Protein AF-A0A453PJP6-F1 (afdb_monomer_lite)

Radius of gyration: 22.87 Å; chains: 1; bounding box: 57×27×76 Å

Structure (mmCIF, N/CA/C/O backbone):
data_AF-A0A453PJP6-F1
#
_entry.id   AF-A0A453PJP6-F1
#
loop_
_atom_site.group_PDB
_atom_site.id
_atom_site.type_symbol
_atom_site.label_atom_id
_atom_site.label_alt_id
_atom_site.label_comp_id
_atom_site.label_asym_id
_atom_site.label_entity_id
_atom_site.label_seq_id
_atom_site.pdbx_PDB_ins_code
_atom_site.Cartn_x
_atom_site.Cartn_y
_atom_site.Cartn_z
_atom_site.occupancy
_atom_site.B_iso_or_equiv
_atom_site.auth_seq_id
_atom_site.auth_comp_id
_atom_site.auth_asym_id
_atom_site.auth_atom_id
_atom_site.pdbx_PDB_model_num
ATOM 1 N N . VAL A 1 1 ? 8.915 -9.847 -22.237 1.00 64.69 1 VAL A N 1
ATOM 2 C CA . VAL A 1 1 ? 9.124 -9.159 -23.537 1.00 64.69 1 VAL A CA 1
ATOM 3 C C . VAL A 1 1 ? 10.025 -7.949 -23.358 1.00 64.69 1 VAL A C 1
ATOM 5 O O . VAL A 1 1 ? 11.062 -7.938 -23.994 1.00 64.69 1 VAL A O 1
ATOM 8 N N . THR A 1 2 ? 9.712 -7.008 -22.458 1.00 70.50 2 THR A N 1
ATOM 9 C CA . THR A 1 2 ? 10.589 -5.857 -22.141 1.00 70.50 2 THR A CA 1
ATOM 10 C C . THR A 1 2 ? 12.023 -6.277 -21.798 1.00 70.50 2 THR A C 1
ATOM 12 O O . THR A 1 2 ? 12.946 -5.825 -22.460 1.00 70.50 2 THR A O 1
ATOM 15 N N . GLY A 1 3 ? 12.210 -7.240 -20.889 1.00 73.81 3 GLY A N 1
ATOM 16 C CA . GLY A 1 3 ? 13.554 -7.735 -20.550 1.00 73.81 3 GLY A CA 1
ATOM 17 C C . GLY A 1 3 ? 14.285 -8.466 -21.673 1.00 73.81 3 GLY A C 1
ATOM 18 O O . GLY A 1 3 ? 15.503 -8.385 -21.765 1.00 73.81 3 GLY A O 1
ATOM 19 N N . TRP A 1 4 ? 13.554 -9.105 -22.592 1.00 80.38 4 TRP A N 1
ATOM 20 C CA . TRP A 1 4 ? 14.177 -9.684 -23.785 1.00 80.38 4 TRP A CA 1
ATOM 21 C C . TRP A 1 4 ? 14.689 -8.593 -24.726 1.00 80.38 4 TRP A C 1
ATOM 23 O O . TRP A 1 4 ? 15.764 -8.745 -25.292 1.00 80.38 4 TRP A O 1
ATOM 33 N N . VAL A 1 5 ? 13.944 -7.489 -24.876 1.00 77.00 5 VAL A N 1
ATOM 34 C CA . VAL A 1 5 ? 14.382 -6.356 -25.702 1.00 77.00 5 VAL A CA 1
ATOM 35 C C . VAL A 1 5 ? 15.663 -5.754 -25.131 1.00 77.00 5 VAL A C 1
ATOM 37 O O . VAL A 1 5 ? 16.611 -5.598 -25.888 1.00 77.00 5 VAL A O 1
ATOM 40 N N . VAL A 1 6 ? 15.728 -5.512 -23.817 1.00 77.12 6 VAL A N 1
ATOM 41 C CA . VAL A 1 6 ? 16.943 -4.997 -23.153 1.00 77.12 6 VAL A CA 1
ATOM 42 C C . VAL A 1 6 ? 18.130 -5.936 -23.384 1.00 77.12 6 VAL A C 1
ATOM 44 O O . VAL A 1 6 ? 19.148 -5.528 -23.934 1.00 77.12 6 VAL A O 1
ATOM 47 N N . GLN A 1 7 ? 17.962 -7.229 -23.094 1.00 81.38 7 GLN A N 1
ATOM 48 C CA . GLN A 1 7 ? 19.024 -8.217 -23.289 1.00 81.38 7 GLN A CA 1
ATOM 49 C C . GLN A 1 7 ? 19.471 -8.326 -24.757 1.00 81.38 7 GLN A C 1
ATOM 51 O O . GLN A 1 7 ? 20.642 -8.560 -25.054 1.00 81.38 7 GLN A O 1
ATOM 56 N N . TYR A 1 8 ? 18.541 -8.186 -25.701 1.00 81.44 8 TYR A N 1
ATOM 57 C CA . TYR A 1 8 ? 18.851 -8.211 -27.124 1.00 81.44 8 TYR A CA 1
ATOM 58 C C . TYR A 1 8 ? 19.684 -6.995 -27.546 1.00 81.44 8 TYR A C 1
ATOM 60 O O . TYR A 1 8 ? 20.632 -7.158 -28.313 1.00 81.44 8 TYR A O 1
ATOM 68 N N . GLN A 1 9 ? 19.383 -5.806 -27.015 1.00 81.50 9 GLN A N 1
ATOM 69 C CA . GLN A 1 9 ? 20.177 -4.597 -27.251 1.00 81.50 9 GLN A CA 1
ATOM 70 C C . GLN A 1 9 ? 21.609 -4.763 -26.730 1.00 81.50 9 GLN A C 1
ATOM 72 O O . GLN A 1 9 ? 22.553 -4.544 -27.490 1.00 81.50 9 GLN A O 1
ATOM 77 N N . ASP A 1 10 ? 21.775 -5.254 -25.500 1.00 83.50 10 ASP A N 1
ATOM 78 C CA . ASP A 1 10 ? 23.097 -5.502 -24.906 1.00 83.50 10 ASP A CA 1
ATOM 79 C C . ASP A 1 10 ? 23.922 -6.493 -25.735 1.00 83.50 10 ASP A C 1
ATOM 81 O O . ASP A 1 10 ? 25.112 -6.288 -25.982 1.00 83.50 10 ASP A O 1
ATOM 85 N N . ASN A 1 11 ? 23.280 -7.554 -26.232 1.00 86.50 11 ASN A N 1
ATOM 86 C CA . ASN A 1 11 ? 23.932 -8.534 -27.095 1.00 86.50 11 ASN A CA 1
ATOM 87 C C . ASN A 1 11 ? 24.385 -7.926 -28.432 1.00 86.50 11 ASN A C 1
ATOM 89 O O . ASN A 1 11 ? 25.462 -8.267 -28.915 1.00 86.50 11 ASN A O 1
ATOM 93 N N . LEU A 1 12 ? 23.595 -7.034 -29.041 1.00 84.25 12 LEU A N 1
ATOM 94 C CA . LEU A 1 12 ? 23.982 -6.355 -30.283 1.00 84.25 12 LEU A CA 1
ATOM 95 C C . LEU A 1 12 ? 25.200 -5.449 -30.071 1.00 84.25 12 LEU A C 1
ATOM 97 O O . LEU A 1 12 ? 26.140 -5.503 -30.865 1.00 84.25 12 LEU A O 1
ATOM 101 N N . ILE A 1 13 ? 25.215 -4.682 -28.980 1.00 85.88 13 ILE A N 1
ATOM 102 C CA . ILE A 1 13 ? 26.356 -3.835 -28.599 1.00 85.88 13 ILE A CA 1
ATOM 103 C C . ILE A 1 13 ? 27.592 -4.707 -28.347 1.00 85.88 13 ILE A C 1
ATOM 105 O O . ILE A 1 13 ? 28.668 -4.431 -28.875 1.00 85.88 13 ILE A O 1
ATOM 109 N N . GLY A 1 14 ? 27.437 -5.816 -27.617 1.00 85.88 14 GLY A N 1
ATOM 110 C CA . GLY A 1 14 ? 28.516 -6.775 -27.358 1.00 85.88 14 GLY A CA 1
ATOM 111 C C . GLY A 1 14 ? 29.092 -7.427 -28.622 1.00 85.88 14 GLY A C 1
ATOM 112 O O . GLY A 1 14 ? 30.257 -7.823 -28.635 1.00 85.88 14 GLY A O 1
ATOM 113 N N . LEU A 1 15 ? 28.311 -7.501 -29.703 1.00 89.50 15 LEU A N 1
ATOM 114 C CA . LEU A 1 15 ? 28.747 -7.968 -31.025 1.00 89.50 15 LEU A CA 1
ATOM 115 C C . LEU A 1 15 ? 29.375 -6.860 -31.893 1.00 89.50 15 LEU A C 1
ATOM 117 O O . LEU A 1 15 ? 29.769 -7.129 -33.028 1.00 89.50 15 LEU A O 1
ATOM 121 N N . GLY A 1 16 ? 29.503 -5.637 -31.370 1.00 84.62 16 GLY A N 1
ATOM 122 C CA . GLY A 1 16 ? 30.136 -4.500 -32.041 1.00 84.62 16 GLY A CA 1
ATOM 123 C C . GLY A 1 16 ? 29.195 -3.670 -32.916 1.00 84.62 16 GLY A C 1
ATOM 124 O O . GLY A 1 16 ? 29.675 -2.898 -33.746 1.00 84.62 16 GLY A O 1
ATOM 125 N N . VAL A 1 17 ? 27.874 -3.827 -32.766 1.00 84.88 17 VAL A N 1
ATOM 126 C CA . VAL A 1 17 ? 26.902 -2.912 -33.382 1.00 84.88 17 VAL A CA 1
ATOM 127 C C . VAL A 1 17 ? 26.983 -1.564 -32.672 1.00 84.88 17 VAL A C 1
ATOM 129 O O . VAL A 1 17 ? 27.036 -1.509 -31.446 1.00 84.88 17 VAL A O 1
ATOM 132 N N . ASP A 1 18 ? 26.988 -0.486 -33.454 1.00 82.50 18 ASP A N 1
ATOM 133 C CA . ASP A 1 18 ? 26.988 0.875 -32.923 1.00 82.50 18 ASP A CA 1
ATOM 134 C C . ASP A 1 18 ? 25.793 1.110 -31.987 1.00 82.50 18 ASP A C 1
ATOM 136 O O . ASP A 1 18 ? 24.670 0.684 -32.273 1.00 82.50 18 ASP A O 1
ATOM 140 N N . GLU A 1 19 ? 26.033 1.803 -30.877 1.00 78.31 19 GLU A N 1
ATOM 141 C CA . GLU A 1 19 ? 25.036 2.023 -29.829 1.00 78.31 19 GLU A CA 1
ATOM 142 C C . GLU A 1 19 ? 23.785 2.742 -30.364 1.00 78.31 19 GLU A C 1
ATOM 144 O O . GLU A 1 19 ? 22.667 2.347 -30.029 1.00 78.31 19 GLU A O 1
ATOM 149 N N . SER A 1 20 ? 23.945 3.680 -31.308 1.00 75.88 20 SER A N 1
ATOM 150 C CA . SER A 1 20 ? 22.817 4.380 -31.947 1.00 75.88 20 SER A CA 1
ATOM 151 C C . SER A 1 20 ? 21.933 3.459 -32.801 1.00 75.88 20 SER A C 1
ATOM 153 O O . SER A 1 20 ? 20.746 3.717 -32.991 1.00 75.88 20 SER A O 1
ATOM 155 N N . LEU A 1 21 ? 22.485 2.346 -33.295 1.00 72.44 21 LEU A N 1
ATOM 156 C CA . LEU A 1 21 ? 21.763 1.338 -34.078 1.00 72.44 21 LEU A CA 1
ATOM 157 C C . LEU A 1 21 ? 21.231 0.188 -33.214 1.00 72.44 21 LEU A C 1
ATOM 159 O O . LEU A 1 21 ? 20.300 -0.506 -33.622 1.00 72.44 21 LEU A O 1
ATOM 163 N N . ALA A 1 22 ? 21.798 -0.033 -32.030 1.00 73.94 22 ALA A N 1
ATOM 164 C CA . ALA A 1 22 ? 21.297 -1.010 -31.069 1.00 73.94 22 ALA A CA 1
ATOM 165 C C . ALA A 1 22 ? 20.129 -0.445 -30.235 1.00 73.94 22 ALA A C 1
ATOM 167 O O . ALA A 1 22 ? 19.192 -1.168 -29.890 1.00 73.94 22 ALA A O 1
ATOM 168 N N . GLN A 1 23 ? 20.109 0.866 -29.979 1.00 68.19 23 GLN A N 1
ATOM 169 C CA . GLN A 1 23 ? 19.085 1.548 -29.175 1.00 68.19 23 GLN A CA 1
ATOM 170 C C . GLN A 1 23 ? 17.757 1.844 -29.912 1.00 68.19 23 GLN A C 1
ATOM 172 O O . GLN A 1 23 ? 16.909 2.591 -29.422 1.00 68.19 23 GLN A O 1
ATOM 177 N N . VAL A 1 24 ? 17.499 1.193 -31.053 1.00 60.22 24 VAL A N 1
ATOM 178 C CA . VAL A 1 24 ? 16.345 1.457 -31.946 1.00 60.22 24 VAL A CA 1
ATOM 179 C C . VAL A 1 24 ? 14.979 1.405 -31.242 1.00 60.22 24 VAL A C 1
ATOM 181 O O . VAL A 1 24 ? 14.048 2.098 -31.655 1.00 60.22 24 VAL A O 1
ATOM 184 N N . CYS A 1 25 ? 14.831 0.620 -30.171 1.00 57.94 25 CYS A N 1
ATOM 185 C CA . CYS A 1 25 ? 13.574 0.516 -29.417 1.00 57.94 25 CYS A CA 1
ATOM 186 C C . CYS A 1 25 ? 13.462 1.499 -28.238 1.00 57.94 25 CYS A C 1
ATOM 188 O O . CYS A 1 25 ? 12.346 1.824 -27.832 1.00 57.94 25 CYS A O 1
ATOM 190 N N . SER A 1 26 ? 14.586 1.958 -27.682 1.00 57.31 26 SER A N 1
ATOM 191 C CA . SER A 1 26 ? 14.629 2.821 -26.495 1.00 57.31 26 SER A CA 1
ATOM 192 C C . SER A 1 26 ? 14.494 4.304 -26.843 1.00 57.31 26 SER A C 1
ATOM 194 O O . SER A 1 26 ? 13.783 5.016 -26.142 1.00 57.31 26 SER A O 1
ATOM 196 N N . GLU A 1 27 ? 15.085 4.764 -27.949 1.00 57.41 27 GLU A N 1
ATOM 197 C CA . GLU A 1 27 ? 15.024 6.181 -28.356 1.00 57.41 27 GLU A CA 1
ATOM 198 C C . GLU A 1 27 ? 13.755 6.545 -29.146 1.00 57.41 27 GLU A C 1
ATOM 200 O O . GLU A 1 27 ? 13.364 7.708 -29.214 1.00 57.41 27 GLU A O 1
ATOM 205 N N . SER A 1 28 ? 13.075 5.558 -29.737 1.00 61.53 28 SER A N 1
ATOM 206 C CA . SER A 1 28 ? 11.922 5.783 -30.623 1.00 61.53 28 SER A CA 1
ATOM 207 C C . SER A 1 28 ? 10.568 5.873 -29.909 1.00 61.53 28 SER A C 1
ATOM 209 O O . SER A 1 28 ? 9.548 6.087 -30.564 1.00 61.53 28 SER A O 1
ATOM 211 N N . GLY A 1 29 ? 10.521 5.648 -28.590 1.00 69.25 29 GLY A N 1
ATOM 212 C CA . GLY A 1 29 ? 9.265 5.528 -27.834 1.00 69.25 29 GLY A CA 1
ATOM 213 C C . GLY A 1 29 ? 8.447 4.274 -28.181 1.00 69.25 29 GLY A C 1
ATOM 214 O O . GLY A 1 29 ? 7.356 4.076 -27.654 1.00 69.25 29 GLY A O 1
ATOM 215 N N . ALA A 1 30 ? 8.961 3.376 -29.032 1.00 74.31 30 ALA A N 1
ATOM 216 C CA . ALA A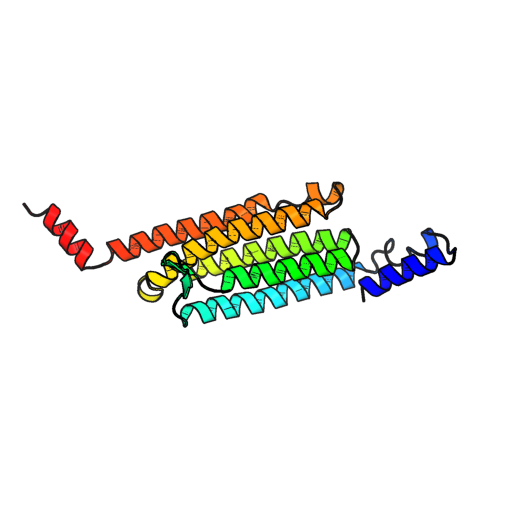 1 30 ? 8.251 2.171 -29.468 1.00 74.31 30 ALA A CA 1
ATOM 217 C C . ALA A 1 30 ? 7.927 1.199 -28.317 1.00 74.31 30 ALA A C 1
ATOM 219 O O . ALA A 1 30 ? 7.021 0.372 -28.437 1.00 74.31 30 ALA A O 1
ATOM 220 N N . LEU A 1 31 ? 8.643 1.306 -27.193 1.00 78.94 31 LEU A N 1
ATOM 221 C CA . LEU A 1 31 ? 8.377 0.541 -25.975 1.00 78.94 31 LEU A CA 1
ATOM 222 C C . LEU A 1 31 ? 7.261 1.136 -25.103 1.00 78.94 31 LEU A C 1
ATOM 224 O O . LEU A 1 31 ? 6.711 0.405 -24.279 1.00 78.94 31 LEU A O 1
ATOM 228 N N . ASP A 1 32 ? 6.877 2.403 -25.286 1.00 84.00 32 ASP A N 1
ATOM 229 C CA . ASP A 1 32 ? 5.874 3.070 -24.442 1.00 84.00 32 ASP A CA 1
ATOM 230 C C . ASP A 1 32 ? 4.518 2.350 -24.409 1.00 84.00 32 ASP A C 1
ATOM 232 O O . ASP A 1 32 ? 3.995 2.155 -23.310 1.00 84.00 32 ASP A O 1
ATOM 236 N N . PRO A 1 33 ? 3.944 1.872 -25.534 1.00 86.81 33 PRO A N 1
ATOM 237 C CA . PRO A 1 33 ? 2.686 1.127 -25.493 1.00 86.81 33 PRO A CA 1
ATOM 238 C C . PRO A 1 33 ? 2.783 -0.163 -24.668 1.00 86.81 33 PRO A C 1
ATOM 240 O O . PRO A 1 33 ? 1.848 -0.518 -23.953 1.00 86.81 33 PRO A O 1
ATOM 243 N N . LEU A 1 34 ? 3.925 -0.858 -24.735 1.00 84.31 34 LEU A N 1
ATOM 244 C CA . LEU A 1 34 ? 4.155 -2.087 -23.977 1.00 84.31 34 LEU A CA 1
ATOM 245 C C . LEU A 1 34 ? 4.326 -1.794 -22.481 1.00 84.31 34 LEU A C 1
ATOM 247 O O . LEU A 1 34 ? 3.779 -2.522 -21.652 1.00 84.31 34 LEU A O 1
ATOM 251 N N . MET A 1 35 ? 5.055 -0.728 -22.146 1.00 87.19 35 MET A N 1
ATOM 252 C CA . MET A 1 35 ? 5.221 -0.262 -20.769 1.00 87.19 35 MET A CA 1
ATOM 253 C C . MET A 1 35 ? 3.880 0.178 -20.168 1.00 87.19 35 MET A C 1
ATOM 255 O O . MET A 1 35 ? 3.540 -0.260 -19.072 1.00 87.19 35 MET A O 1
ATOM 259 N N . ASN A 1 36 ? 3.076 0.951 -20.906 1.00 90.00 36 ASN A N 1
ATOM 260 C CA . ASN A 1 36 ? 1.736 1.369 -20.483 1.00 90.00 36 ASN A CA 1
ATOM 261 C C . ASN A 1 36 ? 0.829 0.161 -20.223 1.00 90.00 36 ASN A C 1
ATOM 263 O O . ASN A 1 36 ? 0.241 0.057 -19.153 1.00 90.00 36 ASN A O 1
ATOM 267 N N . MET A 1 37 ? 0.782 -0.800 -21.151 1.00 89.75 37 MET A N 1
ATOM 268 C CA . MET A 1 37 ? -0.034 -2.006 -20.985 1.00 89.75 37 MET A CA 1
ATOM 269 C C . MET A 1 37 ? 0.402 -2.843 -19.773 1.00 89.75 37 MET A C 1
ATOM 271 O O . MET A 1 37 ? -0.438 -3.427 -19.087 1.00 89.75 37 MET A O 1
ATOM 275 N N . TYR A 1 38 ? 1.708 -2.921 -19.492 1.00 89.56 38 TYR A N 1
ATOM 276 C CA . TYR A 1 38 ? 2.199 -3.589 -18.286 1.00 89.56 38 TYR A CA 1
ATOM 277 C C . TYR A 1 38 ? 1.729 -2.860 -17.023 1.00 89.56 38 TYR A C 1
ATOM 279 O O . TYR A 1 38 ? 1.203 -3.507 -16.118 1.00 89.56 38 TYR A O 1
ATOM 287 N N . VAL A 1 39 ? 1.889 -1.533 -16.970 1.00 92.81 39 VAL A N 1
ATOM 288 C CA . VAL A 1 39 ? 1.467 -0.698 -15.834 1.00 92.81 39 VAL A CA 1
ATOM 289 C C . VAL A 1 39 ? -0.034 -0.844 -15.582 1.00 92.81 39 VAL A C 1
ATOM 291 O O . VAL A 1 39 ? -0.430 -1.184 -14.469 1.00 92.81 39 VAL A O 1
ATOM 294 N N . GLU A 1 40 ? -0.859 -0.694 -16.620 1.00 93.88 40 GLU A N 1
ATOM 295 C CA . GLU A 1 40 ? -2.316 -0.851 -16.539 1.00 93.88 40 GLU A CA 1
ATOM 296 C C . GLU A 1 40 ? -2.706 -2.234 -16.011 1.00 93.88 40 GLU A C 1
ATOM 298 O O . GLU A 1 40 ? -3.551 -2.365 -15.123 1.00 93.88 40 GLU A O 1
ATOM 303 N N . ARG A 1 41 ? -2.065 -3.290 -16.523 1.00 92.44 41 ARG A N 1
ATOM 304 C CA . ARG A 1 41 ? -2.336 -4.658 -16.081 1.00 92.44 41 ARG A CA 1
ATOM 305 C C . ARG A 1 41 ? -1.912 -4.884 -14.635 1.00 92.44 41 ARG A C 1
ATOM 307 O O . ARG A 1 41 ? -2.635 -5.571 -13.911 1.00 92.44 41 ARG A O 1
ATOM 314 N N . MET A 1 42 ? -0.766 -4.344 -14.224 1.00 93.06 42 MET A N 1
ATOM 315 C CA . MET A 1 42 ? -0.283 -4.432 -12.847 1.00 93.06 42 MET A CA 1
ATOM 316 C C . MET A 1 42 ? -1.287 -3.768 -11.904 1.00 93.06 42 MET A C 1
ATOM 318 O O . MET A 1 42 ? -1.806 -4.437 -11.014 1.00 93.06 42 MET A O 1
ATOM 322 N N . GLN A 1 43 ? -1.672 -2.519 -12.177 1.00 93.62 43 GLN A N 1
ATOM 323 C CA . GLN A 1 43 ? -2.652 -1.786 -11.374 1.00 93.62 43 GLN A CA 1
ATOM 324 C C . GLN A 1 43 ? -4.006 -2.500 -11.319 1.00 93.62 43 GLN A C 1
ATOM 326 O O . GLN A 1 43 ? -4.547 -2.707 -10.236 1.00 93.62 43 GLN A O 1
ATOM 331 N N . ALA A 1 44 ? -4.540 -2.948 -12.461 1.00 93.25 44 ALA A N 1
ATOM 332 C CA . ALA A 1 44 ? -5.823 -3.649 -12.512 1.00 93.25 44 ALA A CA 1
ATOM 333 C C . ALA A 1 44 ? -5.802 -4.977 -11.738 1.00 93.25 44 ALA A C 1
ATOM 335 O O . ALA A 1 44 ? -6.776 -5.330 -11.068 1.00 93.25 44 ALA A O 1
ATOM 336 N N . THR A 1 45 ? -4.692 -5.716 -11.818 1.00 91.19 45 THR A N 1
ATOM 337 C CA . THR A 1 45 ? -4.532 -6.993 -11.110 1.00 91.19 45 THR A CA 1
ATOM 338 C C . THR A 1 45 ? -4.430 -6.763 -9.609 1.00 91.19 45 THR A C 1
ATOM 340 O O . THR A 1 45 ? -5.161 -7.407 -8.857 1.00 91.19 45 THR A O 1
ATOM 343 N N . THR A 1 46 ? -3.594 -5.816 -9.177 1.00 91.38 46 THR A N 1
ATOM 344 C CA . THR A 1 46 ? -3.442 -5.479 -7.758 1.00 91.38 46 THR A CA 1
ATOM 345 C C . THR A 1 46 ? -4.740 -4.920 -7.188 1.00 91.38 46 THR A C 1
ATOM 347 O O . THR A 1 46 ? -5.129 -5.320 -6.097 1.00 91.38 46 THR A O 1
ATOM 350 N N . LYS A 1 47 ? -5.478 -4.110 -7.961 1.00 91.44 47 LYS A N 1
ATOM 351 C CA . LYS A 1 47 ? -6.809 -3.614 -7.596 1.00 91.44 47 LYS A CA 1
ATOM 352 C C . LYS A 1 47 ? -7.804 -4.716 -7.325 1.00 91.44 47 LYS A C 1
ATOM 354 O O . LYS A 1 47 ? -8.353 -4.808 -6.233 1.00 91.44 47 LYS A O 1
ATOM 359 N N . LYS A 1 48 ? -7.995 -5.598 -8.303 1.00 91.38 48 LYS A N 1
ATOM 360 C CA . LYS A 1 48 ? -8.876 -6.754 -8.137 1.00 91.38 48 LYS A CA 1
ATOM 361 C C . LYS A 1 48 ? -8.478 -7.585 -6.916 1.00 91.38 48 LYS A C 1
ATOM 363 O O . LYS A 1 48 ? -9.339 -8.081 -6.199 1.00 91.38 48 LYS A O 1
ATOM 368 N N . TRP A 1 49 ? -7.179 -7.756 -6.706 1.00 89.31 49 TRP A N 1
ATOM 369 C CA . TRP A 1 49 ? -6.650 -8.561 -5.623 1.00 89.31 49 TRP A CA 1
ATOM 370 C C . TRP A 1 49 ? -6.901 -7.931 -4.244 1.00 89.31 49 TRP A C 1
ATOM 372 O O . TRP A 1 49 ? -7.489 -8.602 -3.397 1.00 89.31 49 TRP A O 1
ATOM 382 N N . TYR A 1 50 ? -6.562 -6.653 -4.034 1.00 88.50 50 TYR A N 1
ATOM 383 C CA . TYR A 1 50 ? -6.764 -6.014 -2.730 1.00 88.50 50 TYR A CA 1
ATOM 384 C C . TYR A 1 50 ? -8.253 -5.857 -2.405 1.00 88.50 50 TYR A C 1
ATOM 386 O O . TYR A 1 50 ? -8.640 -6.028 -1.255 1.00 88.50 50 TYR A O 1
ATOM 394 N N . THR A 1 51 ? -9.115 -5.606 -3.401 1.00 89.50 51 THR A N 1
ATOM 395 C CA . THR A 1 51 ? -10.568 -5.529 -3.179 1.00 89.50 51 THR A CA 1
ATOM 396 C C . THR A 1 51 ? -11.117 -6.860 -2.674 1.00 89.50 51 THR A C 1
ATOM 398 O O . THR A 1 51 ? -11.878 -6.882 -1.714 1.00 89.50 51 THR A O 1
ATOM 401 N N . ASN A 1 52 ? -10.693 -7.981 -3.264 1.00 87.62 52 ASN A N 1
ATOM 402 C CA . ASN A 1 52 ? -11.130 -9.303 -2.808 1.00 87.62 52 ASN A CA 1
ATOM 403 C C . ASN A 1 52 ? -10.695 -9.601 -1.370 1.00 87.62 52 ASN A C 1
ATOM 405 O O . ASN A 1 52 ? -11.378 -10.336 -0.664 1.00 87.62 52 ASN A O 1
ATOM 409 N N . ILE A 1 53 ? -9.548 -9.070 -0.958 1.00 83.75 53 ILE A N 1
ATOM 410 C CA . ILE A 1 53 ? -9.014 -9.275 0.384 1.00 83.75 53 ILE A CA 1
ATOM 411 C C . ILE A 1 53 ? -9.744 -8.431 1.414 1.00 83.75 53 ILE A C 1
ATOM 413 O O . ILE A 1 53 ? -10.120 -8.972 2.445 1.00 83.75 53 ILE A O 1
ATOM 417 N N . LEU A 1 54 ? -10.004 -7.156 1.122 1.00 85.56 54 LEU A N 1
ATOM 418 C CA . LEU A 1 54 ? -10.806 -6.312 2.010 1.00 85.56 54 LEU A CA 1
ATOM 419 C C . LEU A 1 54 ? -12.209 -6.903 2.211 1.00 85.56 54 LEU A C 1
ATOM 421 O O . LEU A 1 54 ? -12.712 -6.938 3.327 1.00 85.56 54 LEU A O 1
ATOM 425 N N . GLU A 1 55 ? -12.815 -7.454 1.156 1.00 84.88 55 GLU A N 1
ATOM 426 C CA . GLU A 1 55 ? -14.097 -8.159 1.266 1.00 84.88 55 GLU A CA 1
ATOM 427 C C . GLU A 1 55 ? -13.991 -9.472 2.061 1.00 84.88 55 GLU A C 1
ATOM 429 O O . GLU A 1 55 ? -14.898 -9.819 2.815 1.00 84.88 55 GLU A O 1
ATOM 434 N N . ALA A 1 56 ? -12.881 -10.206 1.941 1.00 83.75 56 ALA A N 1
ATOM 435 C CA . ALA A 1 56 ? -12.651 -11.405 2.745 1.00 83.75 56 ALA A CA 1
ATOM 436 C C . ALA A 1 56 ? -12.471 -11.070 4.236 1.00 83.75 56 ALA A C 1
ATOM 438 O O . ALA A 1 56 ? -13.032 -11.775 5.079 1.00 83.75 56 ALA A O 1
ATOM 439 N N . ASP A 1 57 ? -11.761 -9.984 4.549 1.00 82.69 57 ASP A N 1
ATOM 440 C CA . ASP A 1 57 ? -11.516 -9.500 5.912 1.00 82.69 57 ASP A CA 1
ATOM 441 C C . ASP A 1 57 ? -12.818 -9.133 6.644 1.00 82.69 57 ASP A C 1
ATOM 443 O O . ASP A 1 57 ? -12.901 -9.319 7.853 1.00 82.69 57 ASP A O 1
ATOM 447 N N . LYS A 1 58 ? -13.880 -8.727 5.931 1.00 79.31 58 LYS A N 1
ATOM 448 C CA . LYS A 1 58 ? -15.218 -8.517 6.528 1.00 79.31 58 LYS A CA 1
ATOM 449 C C . LYS A 1 58 ? -15.856 -9.800 7.064 1.00 79.31 58 LYS A C 1
ATOM 451 O O . LYS A 1 58 ? -16.723 -9.756 7.930 1.00 79.31 58 LYS A O 1
ATOM 456 N N . THR A 1 59 ? -15.481 -10.954 6.516 1.00 81.94 59 THR A N 1
ATOM 457 C CA . THR A 1 59 ? -16.110 -12.247 6.845 1.00 81.94 59 THR A CA 1
ATOM 458 C C . THR A 1 59 ? -15.252 -13.128 7.743 1.00 81.94 59 THR A C 1
ATOM 460 O O . THR A 1 59 ? -15.762 -14.077 8.341 1.00 81.94 59 THR A O 1
ATOM 463 N N . GLN A 1 60 ? -13.951 -12.850 7.826 1.00 82.88 60 GLN A N 1
ATOM 464 C CA . GLN A 1 60 ? -12.998 -13.652 8.581 1.00 82.88 60 GLN A CA 1
ATOM 465 C C . GLN A 1 60 ? -12.557 -12.906 9.840 1.00 82.88 60 GLN A C 1
ATOM 467 O O . GLN A 1 60 ? -12.181 -11.742 9.755 1.00 82.88 60 GLN A O 1
ATOM 472 N N . PRO A 1 61 ? -12.546 -13.565 11.011 1.00 85.56 61 PRO A N 1
ATOM 473 C CA . PRO A 1 61 ? -12.088 -12.915 12.227 1.00 85.56 61 PRO A CA 1
ATOM 474 C C . PRO A 1 61 ? -10.591 -12.568 12.128 1.00 85.56 61 PRO A C 1
ATOM 476 O O . PRO A 1 61 ? -9.811 -13.377 11.601 1.00 85.56 61 PRO A O 1
ATOM 479 N N . PRO A 1 62 ? -10.163 -11.416 12.676 1.00 91.12 62 PRO A N 1
ATOM 480 C CA . PRO A 1 62 ? -8.752 -11.066 12.753 1.00 91.12 62 PRO A CA 1
ATOM 481 C C . PRO A 1 62 ? -7.919 -12.112 13.497 1.00 91.12 62 PRO A C 1
ATOM 483 O O . PRO A 1 62 ? -8.382 -12.784 14.421 1.00 91.12 62 PRO A O 1
ATOM 486 N N . LYS A 1 63 ? -6.649 -12.227 13.110 1.00 91.62 63 LYS A N 1
ATOM 487 C CA . LYS A 1 63 ? -5.667 -13.099 13.765 1.00 91.62 63 LYS A CA 1
ATOM 488 C C . LYS A 1 63 ? -4.961 -12.342 14.883 1.00 91.62 63 LYS A C 1
ATOM 490 O O . LYS A 1 63 ? -4.844 -11.126 14.814 1.00 91.62 63 LYS A O 1
ATOM 495 N N . SER A 1 64 ? -4.426 -13.062 15.866 1.00 92.50 64 SER A N 1
ATOM 496 C CA . SER A 1 64 ? -3.590 -12.483 16.924 1.00 92.50 6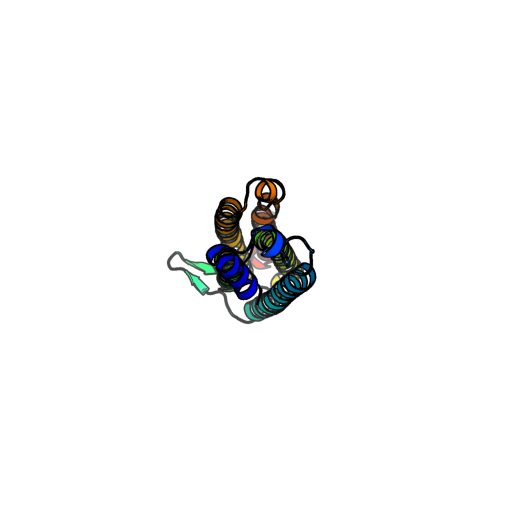4 SER A CA 1
ATOM 497 C C . SER A 1 64 ? -2.116 -12.815 16.708 1.00 92.50 64 SER A C 1
ATOM 499 O O . SER A 1 64 ? -1.770 -13.941 16.342 1.00 92.50 64 SER A O 1
ATOM 501 N N . THR A 1 65 ? -1.242 -11.844 16.941 1.00 90.12 65 THR A N 1
ATOM 502 C CA . THR A 1 65 ? 0.205 -12.045 17.083 1.00 90.12 65 THR A CA 1
ATOM 503 C C . THR A 1 65 ? 0.554 -12.601 18.471 1.00 90.12 65 THR A C 1
ATOM 505 O O . THR A 1 65 ? -0.295 -12.656 19.363 1.00 90.12 65 THR A O 1
ATOM 508 N N . GLU A 1 66 ? 1.814 -12.998 18.682 1.00 89.00 66 GLU A N 1
ATOM 509 C CA . GLU A 1 66 ? 2.296 -13.496 19.984 1.00 89.00 66 GLU A CA 1
ATOM 510 C C . GLU A 1 66 ? 2.185 -12.450 21.110 1.00 89.00 66 GLU A C 1
ATOM 512 O O . GLU A 1 66 ? 1.950 -12.807 22.262 1.00 89.00 66 GLU A O 1
ATOM 517 N N . ASP A 1 67 ? 2.299 -11.160 20.780 1.00 90.44 67 ASP A N 1
ATOM 518 C CA . ASP A 1 67 ? 2.104 -10.030 21.698 1.00 90.44 67 ASP A CA 1
ATOM 519 C C . ASP A 1 67 ? 0.628 -9.611 21.853 1.00 90.44 67 ASP A C 1
ATOM 521 O O . ASP A 1 67 ? 0.331 -8.650 22.560 1.00 90.44 67 ASP A O 1
ATOM 525 N N . GLY A 1 68 ? -0.308 -10.336 21.228 1.00 90.38 68 GLY A N 1
ATOM 526 C CA . GLY A 1 68 ? -1.751 -10.136 21.378 1.00 90.38 68 GLY A CA 1
ATOM 527 C C . GLY A 1 68 ? -2.359 -9.055 20.481 1.00 90.38 68 GLY A C 1
ATOM 528 O O . GLY A 1 68 ? -3.538 -8.738 20.637 1.00 90.38 68 GLY A O 1
ATOM 529 N N . LYS A 1 69 ? -1.605 -8.494 19.529 1.00 91.31 69 LYS A N 1
ATOM 530 C CA . LYS A 1 69 ? -2.143 -7.536 18.554 1.00 91.31 69 LYS A CA 1
ATOM 531 C C . LYS A 1 69 ? -2.976 -8.253 17.502 1.00 91.31 69 LYS A C 1
ATOM 533 O O . LYS A 1 69 ? -2.583 -9.296 16.982 1.00 91.31 69 LYS A O 1
ATOM 538 N N . LEU A 1 70 ? -4.122 -7.667 17.171 1.00 93.25 70 LEU A N 1
ATOM 539 C CA . LEU A 1 70 ? -4.971 -8.156 16.091 1.00 93.25 70 LEU A CA 1
ATOM 540 C C . LEU A 1 70 ? -4.452 -7.668 14.741 1.00 93.25 70 LEU A C 1
ATOM 542 O O . LEU A 1 70 ? -4.019 -6.523 14.638 1.00 93.25 70 LEU A O 1
ATOM 546 N N . TYR A 1 71 ? -4.497 -8.519 13.724 1.00 91.75 71 TYR A N 1
ATOM 547 C CA . TYR A 1 71 ? -4.091 -8.179 12.363 1.00 91.75 71 TYR A CA 1
ATOM 548 C C . TYR A 1 71 ? -4.846 -9.023 11.335 1.00 91.75 71 TYR A C 1
ATOM 550 O O . TYR A 1 71 ? -5.364 -10.104 11.643 1.00 91.75 71 TYR A O 1
ATOM 558 N N . THR A 1 72 ? -4.848 -8.555 10.090 1.00 88.62 72 THR A N 1
ATOM 559 C CA . THR A 1 72 ? -5.259 -9.361 8.935 1.00 88.62 72 THR A CA 1
ATOM 560 C C . THR A 1 72 ? -4.083 -9.521 7.965 1.00 88.62 72 THR A C 1
ATOM 562 O O . THR A 1 72 ? -3.184 -8.677 7.929 1.00 88.62 72 THR A O 1
ATOM 565 N N . PRO A 1 73 ? -4.018 -10.609 7.175 1.00 83.19 73 PRO A N 1
ATOM 566 C CA . PRO A 1 73 ? -2.917 -10.822 6.227 1.00 83.19 73 PRO A CA 1
ATOM 567 C C . PRO A 1 73 ? -2.860 -9.788 5.089 1.00 83.19 73 PRO A C 1
ATOM 569 O O . PRO A 1 73 ? -1.834 -9.681 4.417 1.00 83.19 73 PRO A O 1
ATOM 572 N N 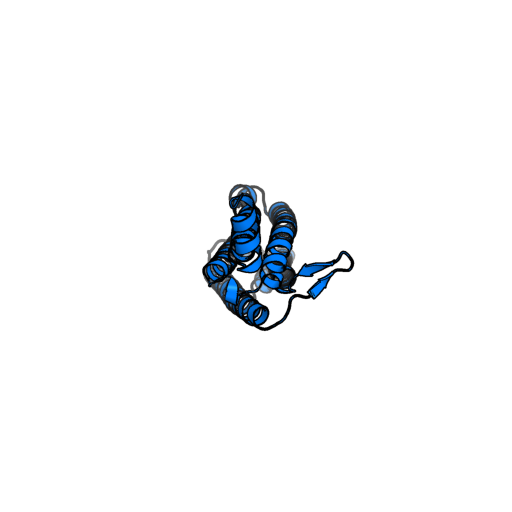. ALA A 1 74 ? -3.941 -9.030 4.887 1.00 78.88 74 ALA A N 1
ATOM 573 C CA . ALA A 1 74 ? -4.160 -8.138 3.756 1.00 78.88 74 ALA A CA 1
ATOM 574 C C . ALA A 1 74 ? -3.001 -7.181 3.471 1.00 78.88 74 ALA A C 1
ATOM 576 O O . ALA A 1 74 ? -2.477 -7.136 2.356 1.00 78.88 74 ALA A O 1
ATOM 577 N N . ALA A 1 75 ? -2.584 -6.448 4.504 1.00 77.94 75 ALA A N 1
ATOM 578 C CA . ALA A 1 75 ? -1.518 -5.461 4.425 1.00 77.94 75 ALA A CA 1
ATOM 579 C C . ALA A 1 75 ? -0.195 -6.098 3.978 1.00 77.94 75 ALA A C 1
ATOM 581 O O . ALA A 1 75 ? 0.439 -5.647 3.026 1.00 77.94 75 ALA A O 1
ATOM 582 N N . VAL A 1 76 ? 0.205 -7.189 4.634 1.00 84.38 76 VAL A N 1
ATOM 583 C CA . VAL A 1 76 ? 1.479 -7.868 4.357 1.00 84.38 76 VAL A CA 1
ATOM 584 C C . VAL A 1 76 ? 1.509 -8.401 2.931 1.00 84.38 76 VAL A C 1
ATOM 586 O O . VAL A 1 76 ? 2.500 -8.220 2.221 1.00 84.38 76 VAL A O 1
ATOM 589 N N . ASP A 1 77 ? 0.421 -9.027 2.491 1.00 85.75 77 ASP A N 1
ATOM 590 C CA . ASP A 1 77 ? 0.370 -9.592 1.154 1.00 85.75 77 ASP A CA 1
ATOM 591 C C . ASP A 1 77 ? 0.364 -8.509 0.057 1.00 85.75 77 ASP A C 1
ATOM 593 O O . ASP A 1 77 ? 0.970 -8.725 -0.997 1.00 85.75 77 ASP A O 1
ATOM 597 N N . LEU A 1 78 ? -0.245 -7.336 0.298 1.00 88.00 78 LEU A N 1
ATOM 598 C CA . LEU A 1 78 ? -0.235 -6.217 -0.651 1.00 88.00 78 LEU A CA 1
ATOM 599 C C . LEU A 1 78 ? 1.195 -5.750 -0.898 1.00 88.00 78 LEU A C 1
ATOM 601 O O . LEU A 1 78 ? 1.649 -5.693 -2.041 1.00 88.00 78 LEU A O 1
ATOM 605 N N . PHE A 1 79 ? 1.921 -5.454 0.180 1.00 91.56 79 PHE A N 1
ATOM 606 C CA . PHE A 1 79 ? 3.294 -4.975 0.079 1.00 91.56 79 PHE A CA 1
ATOM 607 C C . PHE A 1 79 ? 4.241 -6.040 -0.456 1.00 91.56 79 PHE A C 1
ATOM 609 O O . PHE A 1 79 ? 5.156 -5.698 -1.203 1.00 91.56 79 PHE A O 1
ATOM 616 N N . ARG A 1 80 ? 3.995 -7.325 -0.175 1.00 91.44 80 ARG A N 1
ATOM 617 C CA . ARG A 1 80 ? 4.731 -8.422 -0.814 1.00 91.44 80 ARG A CA 1
ATOM 618 C C . ARG A 1 80 ? 4.579 -8.368 -2.336 1.00 91.44 80 ARG A C 1
ATOM 620 O O . ARG A 1 80 ? 5.585 -8.373 -3.038 1.00 91.44 80 ARG A O 1
ATOM 627 N N . ILE A 1 81 ? 3.351 -8.248 -2.846 1.00 91.00 81 ILE A N 1
ATOM 628 C CA . ILE A 1 81 ? 3.091 -8.166 -4.293 1.00 91.00 81 ILE A CA 1
ATOM 629 C C . ILE A 1 81 ? 3.716 -6.906 -4.897 1.00 91.00 81 ILE A C 1
ATOM 631 O O . ILE A 1 81 ? 4.369 -6.993 -5.934 1.00 91.00 81 ILE A O 1
ATOM 635 N N . LEU A 1 82 ? 3.546 -5.741 -4.267 1.00 93.69 82 LEU A N 1
ATOM 636 C CA . LEU A 1 82 ? 4.123 -4.487 -4.765 1.00 93.69 82 LEU A CA 1
ATOM 637 C C . LEU A 1 82 ? 5.655 -4.550 -4.814 1.00 93.69 82 LEU A C 1
ATOM 639 O O . LEU A 1 82 ? 6.250 -4.167 -5.820 1.00 93.69 82 LEU A O 1
ATOM 643 N N . THR A 1 83 ? 6.284 -5.105 -3.777 1.00 94.06 83 THR A N 1
ATOM 644 C CA . THR A 1 83 ? 7.740 -5.305 -3.723 1.00 94.06 83 THR A CA 1
ATOM 645 C C . THR A 1 83 ? 8.207 -6.260 -4.818 1.00 94.06 83 THR A C 1
ATOM 647 O O . THR A 1 83 ? 9.171 -5.964 -5.521 1.00 94.06 83 THR A O 1
ATOM 650 N N . GLU A 1 84 ? 7.496 -7.373 -5.032 1.00 92.94 84 GLU A N 1
ATOM 651 C CA . GLU A 1 84 ? 7.779 -8.303 -6.131 1.00 92.94 84 GLU A CA 1
ATOM 652 C C . GLU A 1 84 ? 7.685 -7.604 -7.499 1.00 92.94 84 GLU A C 1
ATOM 654 O O . GLU A 1 84 ? 8.554 -7.804 -8.346 1.00 92.94 84 GLU A O 1
ATOM 659 N N . GLN A 1 85 ? 6.679 -6.748 -7.721 1.00 91.00 85 GLN A N 1
ATOM 660 C CA . GLN A 1 85 ? 6.539 -5.995 -8.976 1.00 91.00 85 GLN A CA 1
ATOM 661 C C . GLN A 1 85 ? 7.701 -5.025 -9.209 1.00 91.00 85 GLN A C 1
ATOM 663 O O . GLN A 1 85 ? 8.229 -4.971 -10.321 1.00 91.00 85 GLN A O 1
ATOM 668 N N . VAL A 1 86 ? 8.119 -4.289 -8.176 1.00 93.31 86 VAL A N 1
ATOM 669 C CA . VAL A 1 86 ? 9.276 -3.386 -8.257 1.00 93.31 86 VAL A CA 1
ATOM 670 C C . VAL A 1 86 ? 10.549 -4.177 -8.556 1.00 93.31 86 VAL A C 1
ATOM 672 O O . VAL A 1 86 ? 11.290 -3.810 -9.466 1.00 93.31 86 VAL A O 1
ATOM 675 N N . GLN A 1 87 ? 10.774 -5.296 -7.863 1.00 93.06 87 GLN A N 1
ATOM 676 C CA . GLN A 1 87 ? 11.969 -6.119 -8.047 1.00 93.06 87 GLN A CA 1
ATOM 677 C C . GLN A 1 87 ? 12.038 -6.739 -9.451 1.00 93.06 87 GLN A C 1
ATOM 679 O O . GLN A 1 87 ? 13.076 -6.668 -10.104 1.00 93.06 87 GLN A O 1
ATOM 684 N N . ILE A 1 88 ? 10.926 -7.278 -9.965 1.00 90.31 88 ILE A N 1
ATOM 685 C CA . ILE A 1 88 ? 10.859 -7.828 -11.331 1.00 90.31 88 ILE A CA 1
ATOM 686 C C . ILE A 1 88 ? 11.248 -6.766 -12.362 1.00 90.31 88 ILE A C 1
ATOM 688 O O . ILE A 1 88 ? 11.991 -7.058 -13.300 1.00 90.31 88 ILE A O 1
ATOM 692 N N . VAL A 1 89 ? 10.740 -5.544 -12.206 1.00 88.94 89 VAL A N 1
ATOM 693 C CA . VAL A 1 89 ? 10.992 -4.445 -13.144 1.00 88.94 89 VAL A CA 1
ATOM 694 C C . VAL A 1 89 ? 12.433 -3.964 -13.035 1.00 88.94 89 VAL A C 1
ATOM 696 O O . VAL A 1 89 ? 13.077 -3.785 -14.064 1.00 88.94 89 VAL A O 1
ATOM 699 N N . ARG A 1 90 ? 12.954 -3.835 -11.813 1.00 89.56 90 ARG A N 1
ATOM 700 C CA . ARG A 1 90 ? 14.353 -3.491 -11.548 1.00 89.56 90 ARG A CA 1
ATOM 701 C C . ARG A 1 90 ? 15.322 -4.459 -12.227 1.00 89.56 90 ARG A C 1
ATOM 703 O O . ARG A 1 90 ? 16.279 -4.017 -12.846 1.00 89.56 90 ARG A O 1
ATOM 710 N N . ASP A 1 91 ? 15.063 -5.761 -12.140 1.00 88.00 91 ASP A N 1
ATOM 711 C CA . ASP A 1 91 ? 15.989 -6.780 -12.648 1.00 88.00 91 ASP A CA 1
ATOM 712 C C . ASP A 1 91 ? 15.898 -6.991 -14.168 1.00 88.00 91 ASP A C 1
ATOM 714 O O . ASP A 1 91 ? 16.791 -7.588 -14.763 1.00 88.00 91 ASP A O 1
ATOM 718 N N . ASN A 1 92 ? 14.801 -6.562 -14.806 1.00 81.12 92 ASN A N 1
ATOM 719 C CA . ASN A 1 92 ? 14.475 -6.975 -16.175 1.00 81.12 92 ASN A CA 1
ATOM 720 C C . ASN A 1 92 ? 14.021 -5.833 -17.092 1.00 81.12 92 ASN A C 1
ATOM 722 O O . ASN A 1 92 ? 13.449 -6.106 -18.147 1.00 81.12 92 ASN A O 1
ATOM 726 N N . SER A 1 93 ? 14.119 -4.566 -16.704 1.00 81.69 93 SER A N 1
ATOM 727 C CA . SER A 1 93 ? 13.606 -3.450 -17.511 1.00 81.69 93 SER A CA 1
ATOM 728 C C . SER A 1 93 ? 14.478 -2.203 -17.385 1.00 81.69 93 SER A C 1
ATOM 730 O O . SER A 1 93 ? 15.506 -2.209 -16.722 1.00 81.69 93 SER A O 1
ATOM 732 N N . THR A 1 94 ? 14.087 -1.145 -18.092 1.00 85.88 94 THR A N 1
ATOM 733 C CA . THR A 1 94 ? 14.790 0.139 -18.098 1.00 85.88 94 THR A CA 1
ATOM 734 C C . THR A 1 94 ? 14.408 0.997 -16.892 1.00 85.88 94 THR A C 1
ATOM 736 O O . THR A 1 94 ? 13.322 0.846 -16.326 1.00 85.88 94 THR A O 1
ATOM 739 N N . ASP A 1 95 ? 15.241 1.985 -16.569 1.00 88.75 95 ASP A N 1
ATOM 740 C CA . ASP A 1 95 ? 14.969 2.952 -15.495 1.00 88.75 95 ASP A CA 1
ATOM 741 C C . ASP A 1 95 ? 13.653 3.718 -15.696 1.00 88.75 95 ASP A C 1
ATOM 743 O O . ASP A 1 95 ? 12.939 4.012 -14.741 1.00 88.75 95 ASP A O 1
ATOM 747 N N . VAL A 1 96 ? 13.287 3.991 -16.954 1.00 89.56 96 VAL A N 1
ATOM 748 C CA . VAL A 1 96 ? 11.996 4.601 -17.320 1.00 89.56 96 VAL A CA 1
ATOM 749 C C . VAL A 1 96 ? 10.830 3.715 -16.879 1.00 89.56 96 VAL A C 1
ATOM 751 O O . VAL A 1 96 ? 9.814 4.212 -16.391 1.00 89.56 96 VAL A O 1
ATOM 754 N N . MET A 1 97 ? 10.960 2.398 -17.049 1.00 90.69 97 MET A N 1
ATOM 755 C CA . MET A 1 97 ? 9.941 1.448 -16.619 1.00 90.69 97 MET A CA 1
ATOM 756 C C . MET A 1 97 ? 9.872 1.375 -15.092 1.00 90.69 97 MET A C 1
ATOM 758 O O . MET A 1 97 ? 8.773 1.371 -14.540 1.00 90.69 97 MET A O 1
ATOM 762 N N . LEU A 1 98 ? 11.021 1.377 -14.407 1.00 92.38 98 LEU A N 1
ATOM 763 C CA . LEU A 1 98 ? 11.075 1.419 -12.945 1.00 92.38 98 LEU A CA 1
ATOM 764 C C . LEU A 1 98 ? 10.411 2.690 -12.397 1.00 92.38 98 LEU A C 1
ATOM 766 O O . LEU A 1 98 ? 9.597 2.604 -11.481 1.00 92.38 98 LEU A O 1
ATOM 770 N N . TYR A 1 99 ? 10.663 3.845 -13.015 1.00 94.31 99 TYR A N 1
ATOM 771 C CA . TYR A 1 99 ? 10.008 5.111 -12.682 1.00 94.31 99 TYR A CA 1
ATOM 772 C C . TYR A 1 99 ? 8.484 5.037 -12.852 1.00 94.31 99 TYR A C 1
ATOM 774 O O . TYR A 1 99 ? 7.733 5.367 -11.934 1.00 94.31 99 TYR A O 1
ATOM 782 N N . ARG A 1 100 ? 8.005 4.533 -13.997 1.00 94.06 100 ARG A N 1
ATOM 783 C CA . ARG A 1 100 ? 6.564 4.343 -14.248 1.00 94.06 100 ARG A CA 1
ATOM 784 C C . ARG A 1 100 ? 5.925 3.400 -13.226 1.00 94.06 100 ARG A C 1
ATOM 786 O O . ARG A 1 100 ? 4.787 3.619 -12.818 1.00 94.06 100 ARG A O 1
ATOM 793 N N . ILE A 1 101 ? 6.652 2.372 -12.798 1.00 94.94 101 ILE A N 1
ATOM 794 C CA . ILE A 1 101 ? 6.181 1.422 -11.790 1.00 94.94 101 ILE A CA 1
ATOM 795 C C . ILE A 1 101 ? 6.171 2.038 -10.397 1.00 94.94 101 ILE A C 1
ATOM 797 O O . ILE A 1 101 ? 5.200 1.824 -9.681 1.00 94.94 101 ILE A O 1
ATOM 801 N N . ALA A 1 102 ? 7.151 2.865 -10.036 1.00 95.94 102 ALA A N 1
ATOM 802 C CA . ALA A 1 102 ? 7.130 3.615 -8.783 1.00 95.94 102 ALA A CA 1
ATOM 803 C C . ALA A 1 102 ? 5.871 4.499 -8.677 1.00 95.94 102 ALA A C 1
ATOM 805 O O . ALA A 1 102 ? 5.152 4.435 -7.680 1.00 95.94 102 ALA A O 1
ATOM 806 N N . LEU A 1 103 ? 5.532 5.235 -9.744 1.00 96.38 103 LEU A N 1
ATOM 807 C CA . LEU A 1 103 ? 4.292 6.022 -9.809 1.00 96.38 103 LEU A CA 1
ATOM 808 C C . LEU A 1 103 ? 3.034 5.145 -9.720 1.00 96.38 103 LEU A C 1
ATOM 810 O O . LEU A 1 103 ? 2.072 5.488 -9.034 1.00 96.38 103 LEU A O 1
ATOM 814 N N . ALA A 1 104 ? 3.034 3.993 -10.393 1.00 95.94 104 ALA A N 1
ATOM 815 C CA . ALA A 1 104 ? 1.912 3.064 -10.351 1.00 95.94 104 ALA A CA 1
ATOM 816 C C . ALA A 1 104 ? 1.705 2.460 -8.954 1.00 95.94 104 ALA A C 1
ATOM 818 O O . ALA A 1 104 ? 0.564 2.316 -8.520 1.00 95.94 104 ALA A O 1
ATOM 819 N N . VAL A 1 105 ? 2.791 2.139 -8.245 1.00 96.19 105 VAL A N 1
ATOM 820 C CA . VAL A 1 105 ? 2.782 1.651 -6.858 1.00 96.19 105 VAL A CA 1
ATOM 821 C C . VAL A 1 105 ? 2.203 2.713 -5.923 1.00 96.19 105 VAL A C 1
ATOM 823 O O . VAL A 1 105 ? 1.339 2.381 -5.114 1.00 96.19 105 VAL A O 1
ATOM 826 N N . ILE A 1 106 ? 2.602 3.983 -6.074 1.00 96.75 106 ILE A N 1
ATOM 827 C CA . ILE A 1 106 ? 2.008 5.114 -5.340 1.00 96.75 106 ILE A CA 1
ATOM 828 C C . ILE A 1 106 ? 0.494 5.153 -5.548 1.00 96.75 106 ILE A C 1
ATOM 830 O O . ILE A 1 106 ? -0.258 5.158 -4.575 1.00 96.75 106 ILE A O 1
ATOM 834 N N . GLN A 1 107 ? 0.039 5.107 -6.802 1.00 96.38 107 GLN A N 1
ATOM 835 C CA . GLN A 1 107 ? -1.392 5.133 -7.099 1.00 96.38 107 GLN A CA 1
ATOM 836 C C . GLN A 1 107 ? -2.135 3.949 -6.467 1.00 96.38 107 GLN A C 1
ATOM 838 O O . GLN A 1 107 ? -3.215 4.130 -5.915 1.00 96.38 107 GLN A O 1
ATOM 843 N N . VAL A 1 108 ? -1.557 2.745 -6.503 1.00 95.88 108 VAL A N 1
ATOM 844 C CA . VAL A 1 108 ? -2.172 1.563 -5.883 1.00 95.88 108 VAL A CA 1
ATOM 845 C C . VAL A 1 108 ? -2.280 1.713 -4.366 1.00 95.88 108 VAL A C 1
ATOM 847 O O . VAL A 1 108 ? -3.302 1.336 -3.799 1.00 95.88 108 VAL A O 1
ATOM 850 N N . MET A 1 109 ? -1.268 2.275 -3.701 1.00 95.81 109 MET A N 1
ATOM 851 C CA . MET A 1 109 ? -1.333 2.540 -2.261 1.00 95.81 109 MET A CA 1
ATOM 852 C C . MET A 1 109 ? -2.415 3.570 -1.921 1.00 95.81 109 MET A C 1
ATOM 854 O O . MET A 1 109 ? -3.170 3.355 -0.977 1.00 95.81 109 MET A O 1
ATOM 858 N N . LEU A 1 110 ? -2.541 4.642 -2.710 1.00 96.62 110 LEU A N 1
ATOM 859 C CA . LEU A 1 110 ? -3.605 5.637 -2.540 1.00 96.62 110 LEU A CA 1
ATOM 860 C C . LEU A 1 110 ? -4.998 5.023 -2.734 1.00 96.62 110 LEU A C 1
ATOM 862 O O . LEU A 1 110 ? -5.894 5.251 -1.922 1.00 96.62 110 LEU A O 1
ATOM 866 N N . ASP A 1 111 ? -5.174 4.209 -3.776 1.00 95.38 111 ASP A N 1
ATOM 867 C CA . ASP A 1 111 ? -6.441 3.530 -4.054 1.00 95.38 111 ASP A CA 1
ATOM 868 C C . ASP A 1 111 ? -6.805 2.525 -2.949 1.00 95.38 111 ASP A C 1
ATOM 870 O O . ASP A 1 111 ? -7.981 2.375 -2.609 1.00 95.38 111 ASP A O 1
ATOM 874 N N . PHE A 1 112 ? -5.810 1.840 -2.380 1.00 94.50 112 PHE A N 1
ATOM 875 C CA . PHE A 1 112 ? -6.007 0.924 -1.260 1.00 94.50 112 PHE A CA 1
ATOM 876 C C . PHE A 1 112 ? -6.430 1.675 0.009 1.00 94.50 112 PHE A C 1
ATOM 878 O O . PHE A 1 112 ? -7.448 1.325 0.601 1.00 94.50 112 PHE A O 1
ATOM 885 N N . GLN A 1 113 ? -5.750 2.773 0.356 1.00 95.38 113 GLN A N 1
ATOM 886 C CA . GLN A 1 113 ? -6.151 3.634 1.476 1.00 95.38 113 GLN A CA 1
ATOM 887 C C . GLN A 1 113 ? -7.565 4.197 1.295 1.00 95.38 113 GLN A C 1
ATOM 889 O O . GLN A 1 113 ? -8.318 4.318 2.256 1.00 95.38 113 GLN A O 1
ATOM 894 N N . ALA A 1 114 ? -7.944 4.574 0.071 1.00 95.00 114 ALA A N 1
ATOM 895 C CA . ALA A 1 114 ? -9.295 5.042 -0.220 1.00 95.00 114 ALA A CA 1
ATOM 896 C C . ALA A 1 114 ? -10.343 3.937 -0.003 1.00 95.00 114 ALA A C 1
ATOM 898 O O . ALA A 1 114 ? -11.408 4.209 0.547 1.00 95.00 114 ALA A O 1
ATOM 899 N N . ALA A 1 115 ? -10.033 2.694 -0.382 1.00 92.44 115 ALA A N 1
ATOM 900 C CA . ALA A 1 115 ? -10.906 1.549 -0.137 1.00 92.44 115 ALA A CA 1
ATOM 901 C C . ALA A 1 115 ? -11.043 1.230 1.364 1.00 92.44 115 ALA A C 1
ATOM 903 O O . ALA A 1 115 ? -12.147 0.951 1.829 1.00 92.44 115 ALA A O 1
ATOM 904 N N . GLU A 1 116 ? -9.957 1.328 2.137 1.00 92.00 116 GLU A N 1
ATOM 905 C CA . GLU A 1 116 ? -10.005 1.189 3.598 1.00 92.00 116 GLU A CA 1
ATOM 906 C C . GLU A 1 116 ? -10.861 2.290 4.241 1.00 92.00 116 GLU A C 1
ATOM 908 O O . GLU A 1 116 ? -11.727 1.989 5.061 1.00 92.00 116 GLU A O 1
ATOM 913 N N . ARG A 1 117 ? -10.708 3.556 3.827 1.00 92.50 117 ARG A N 1
ATOM 914 C CA . ARG A 1 117 ? -11.568 4.651 4.318 1.00 92.50 117 ARG A CA 1
ATOM 915 C C . ARG A 1 117 ? -13.036 4.434 3.988 1.00 92.50 117 ARG A C 1
ATOM 917 O O . ARG A 1 117 ? -13.882 4.641 4.846 1.00 92.50 117 ARG A O 1
ATOM 924 N N . GLN A 1 118 ? -13.340 3.962 2.782 1.00 90.31 118 GLN A N 1
ATOM 925 C CA . GLN A 1 118 ? -14.714 3.637 2.409 1.00 90.31 118 GLN A CA 1
ATOM 926 C C . GLN A 1 118 ? -15.312 2.567 3.335 1.00 90.31 118 GLN A C 1
ATOM 928 O O . GLN A 1 118 ? -16.481 2.656 3.695 1.00 90.31 118 GLN A O 1
ATOM 933 N N . SER A 1 119 ? -14.517 1.584 3.770 1.00 84.94 119 SER A N 1
ATOM 934 C CA . SER A 1 119 ? -14.985 0.582 4.738 1.00 84.94 119 SER A CA 1
ATOM 935 C C . SER A 1 119 ? -15.253 1.156 6.137 1.00 84.94 119 SER A C 1
ATOM 937 O O . SER A 1 119 ? -16.094 0.626 6.854 1.00 84.94 119 SER A O 1
ATOM 939 N N . LEU A 1 120 ? -14.601 2.263 6.514 1.00 86.75 120 LEU A N 1
ATOM 940 C CA . LEU A 1 120 ? -14.827 2.965 7.787 1.00 86.75 120 LEU A CA 1
ATOM 941 C C . LEU A 1 120 ? -16.107 3.817 7.808 1.00 86.75 120 LEU A C 1
ATOM 943 O O . LEU A 1 120 ? -16.532 4.252 8.881 1.00 86.75 120 LEU A O 1
ATOM 947 N N . GLU A 1 121 ? -16.715 4.070 6.646 1.00 85.56 121 GLU A N 1
ATOM 948 C CA . GLU A 1 121 ? -18.016 4.744 6.543 1.00 85.56 121 GLU A CA 1
ATOM 949 C C . GLU A 1 121 ? -19.185 3.812 6.916 1.00 85.56 121 GLU A C 1
ATOM 951 O O . GLU A 1 121 ? -20.290 4.290 7.187 1.00 85.56 121 GLU A O 1
ATOM 956 N N . GLU A 1 122 ? -18.962 2.492 6.939 1.00 80.12 122 GLU A N 1
ATOM 957 C CA . GLU A 1 122 ? -19.959 1.510 7.373 1.00 80.12 122 GLU A CA 1
ATOM 958 C C . GLU A 1 122 ? -20.240 1.651 8.889 1.00 80.12 122 GLU A C 1
ATOM 960 O O . GLU A 1 122 ? -19.343 2.020 9.657 1.00 80.12 122 GLU A O 1
ATOM 965 N N . PRO A 1 123 ? -21.477 1.385 9.363 1.00 76.12 123 PRO A N 1
ATOM 966 C CA . PRO A 1 123 ? -21.809 1.484 10.780 1.00 76.12 123 PRO A CA 1
ATOM 967 C C . PRO A 1 123 ? -20.885 0.611 11.622 1.00 76.12 123 PRO A C 1
ATOM 969 O O . PRO A 1 123 ? -20.725 -0.584 11.377 1.00 76.12 123 PRO A O 1
ATOM 972 N N . ALA A 1 124 ? -20.300 1.192 12.661 1.00 69.81 124 ALA A N 1
ATOM 973 C CA . ALA A 1 124 ? -19.259 0.515 13.415 1.00 69.81 124 ALA A CA 1
ATOM 974 C C . ALA A 1 124 ? -19.781 -0.696 14.230 1.00 69.81 124 ALA A C 1
ATOM 976 O O . ALA A 1 124 ? -19.011 -1.599 14.564 1.00 69.81 124 ALA A O 1
ATOM 977 N N . SER A 1 125 ? -21.102 -0.769 14.456 1.00 68.38 125 SER A N 1
ATOM 978 C CA . SER A 1 125 ? -21.806 -1.957 14.962 1.00 68.38 125 SER A CA 1
ATOM 979 C C . SER A 1 125 ? -21.680 -3.185 14.056 1.00 68.38 125 SER A C 1
ATOM 981 O O . SER A 1 125 ? -21.742 -4.307 14.552 1.00 68.38 125 SER A O 1
ATOM 983 N N . ASP A 1 126 ? -21.505 -2.974 12.750 1.00 71.94 126 ASP A N 1
ATOM 984 C CA . ASP A 1 126 ? -21.472 -4.032 11.737 1.00 71.94 126 ASP A CA 1
ATOM 985 C C . ASP A 1 126 ? -20.033 -4.511 11.470 1.00 71.94 126 ASP A C 1
ATOM 987 O O . ASP A 1 126 ? -19.824 -5.657 11.076 1.00 71.94 126 ASP A O 1
ATOM 991 N N . VAL A 1 127 ? -19.038 -3.656 11.739 1.00 75.81 127 VAL A N 1
ATOM 992 C CA . VAL A 1 127 ? -17.603 -3.931 11.529 1.00 75.81 127 VAL A CA 1
ATOM 993 C C . VAL A 1 127 ? -16.996 -4.733 12.688 1.00 75.81 127 VAL A C 1
ATOM 995 O O . VAL A 1 127 ? -16.177 -5.630 12.470 1.00 75.81 127 VAL A O 1
ATOM 998 N N . GLY A 1 128 ? -17.409 -4.434 13.924 1.00 82.50 128 GLY A N 1
ATOM 999 C CA . GLY A 1 128 ? -16.883 -5.061 15.138 1.00 82.50 128 GLY A CA 1
ATOM 1000 C C . GLY A 1 128 ? -15.565 -4.447 15.632 1.00 82.50 128 GLY A C 1
ATOM 1001 O O . GLY A 1 128 ? -14.725 -3.973 14.862 1.00 82.50 128 GLY A O 1
ATOM 1002 N N . LEU A 1 129 ? -15.377 -4.459 16.955 1.00 87.81 129 LEU A N 1
ATOM 1003 C CA . LEU A 1 129 ? -14.249 -3.804 17.627 1.00 87.81 129 LEU A CA 1
ATOM 1004 C C . LEU A 1 129 ? -12.905 -4.447 17.257 1.00 87.81 129 LEU A C 1
ATOM 1006 O O . LEU A 1 129 ? -11.915 -3.756 17.027 1.00 87.81 129 LEU A O 1
ATOM 1010 N N . GLU A 1 130 ? -12.877 -5.774 17.164 1.00 89.56 130 GLU A N 1
ATOM 1011 C CA . GLU A 1 130 ? -11.700 -6.558 16.804 1.00 89.56 130 GLU A CA 1
ATOM 1012 C C . GLU A 1 130 ? -11.185 -6.195 15.409 1.00 89.56 130 GLU A C 1
ATOM 1014 O O . GLU A 1 130 ? -9.975 -6.054 15.213 1.00 89.56 130 GLU A O 1
ATOM 1019 N N . THR A 1 131 ? -12.096 -6.004 14.453 1.00 89.31 131 THR A N 1
ATOM 1020 C CA . THR A 1 131 ? -11.778 -5.617 13.075 1.00 89.31 131 THR A CA 1
ATOM 1021 C C . THR A 1 131 ? -11.190 -4.211 13.025 1.00 89.31 131 THR A C 1
ATOM 1023 O O . THR A 1 131 ? -10.183 -3.997 12.354 1.00 89.31 131 THR A O 1
ATOM 1026 N N . LEU A 1 132 ? -11.742 -3.265 13.793 1.00 90.81 132 LEU A N 1
ATOM 1027 C CA . LEU A 1 132 ? -11.186 -1.912 13.900 1.00 90.81 132 LEU A CA 1
ATOM 1028 C C . LEU A 1 132 ? -9.784 -1.924 14.523 1.00 90.81 132 LEU A C 1
ATOM 1030 O O . LEU A 1 132 ? -8.870 -1.286 14.000 1.00 90.81 132 LEU A O 1
ATOM 1034 N N . CYS A 1 133 ? -9.571 -2.702 15.588 1.00 92.62 133 CYS A N 1
ATOM 1035 C CA . CYS A 1 133 ? -8.241 -2.890 16.169 1.00 92.62 133 CYS A CA 1
ATOM 1036 C C . CYS A 1 133 ? -7.252 -3.487 15.158 1.00 92.62 133 CYS A C 1
ATOM 1038 O O . CYS A 1 133 ? -6.105 -3.040 15.083 1.00 92.62 133 CYS A O 1
ATOM 1040 N N . ALA A 1 134 ? -7.687 -4.474 14.371 1.00 92.94 134 ALA A N 1
ATOM 1041 C CA . ALA A 1 134 ? -6.871 -5.063 13.318 1.00 92.94 134 ALA A CA 1
ATOM 1042 C C . ALA A 1 134 ? -6.530 -4.048 12.223 1.00 92.94 134 ALA A C 1
ATOM 1044 O O . ALA A 1 134 ? -5.369 -3.949 11.841 1.00 92.94 134 ALA A O 1
ATOM 1045 N N . LEU A 1 135 ? -7.498 -3.246 11.776 1.00 92.25 135 LEU A N 1
ATOM 1046 C CA . LEU A 1 135 ? -7.305 -2.208 10.764 1.00 92.25 135 LEU A CA 1
ATOM 1047 C C . LEU A 1 135 ? -6.290 -1.147 11.213 1.00 92.25 135 LEU A C 1
ATOM 1049 O O . LEU A 1 135 ? -5.418 -0.771 10.429 1.00 92.25 135 LEU A O 1
ATOM 1053 N N . ILE A 1 136 ? -6.350 -0.716 12.478 1.00 95.00 136 ILE A N 1
ATOM 1054 C CA . ILE A 1 136 ? -5.372 0.213 13.070 1.00 95.00 136 ILE A CA 1
ATOM 1055 C C . ILE A 1 136 ? -3.968 -0.395 13.017 1.00 95.00 136 ILE A C 1
ATOM 1057 O O . ILE A 1 136 ? -3.042 0.221 12.489 1.00 95.00 136 ILE A O 1
ATOM 1061 N N . ASN A 1 137 ? -3.804 -1.615 13.536 1.00 95.12 137 ASN A N 1
ATOM 1062 C CA . ASN A 1 137 ? -2.503 -2.288 13.573 1.00 95.12 137 ASN A CA 1
ATOM 1063 C C . ASN A 1 137 ? -1.955 -2.550 12.164 1.00 95.12 137 ASN A C 1
ATOM 1065 O O . ASN A 1 137 ? -0.768 -2.336 11.913 1.00 95.12 137 ASN A O 1
ATOM 1069 N N . ASN A 1 138 ? -2.821 -2.970 11.241 1.00 94.12 138 ASN A N 1
ATOM 1070 C CA . ASN A 1 138 ? -2.486 -3.178 9.840 1.00 94.12 138 ASN A CA 1
ATOM 1071 C C . ASN A 1 138 ? -1.976 -1.888 9.204 1.00 94.12 138 ASN A C 1
ATOM 1073 O O . ASN A 1 138 ? -0.937 -1.919 8.561 1.00 94.12 138 ASN A O 1
ATOM 1077 N N . ASN A 1 139 ? -2.644 -0.753 9.419 1.00 95.69 139 ASN A N 1
ATOM 1078 C CA . ASN A 1 139 ? -2.248 0.524 8.828 1.00 95.69 139 ASN A CA 1
ATOM 1079 C C . ASN A 1 139 ? -0.935 1.076 9.406 1.00 95.69 139 ASN A C 1
ATOM 1081 O O . ASN A 1 139 ? -0.114 1.616 8.664 1.00 95.69 139 ASN A O 1
ATOM 1085 N N . LEU A 1 140 ? -0.669 0.864 10.700 1.00 95.69 140 LEU A N 1
ATOM 1086 C CA . LEU A 1 140 ? 0.657 1.130 11.273 1.00 95.69 140 LEU A CA 1
ATOM 1087 C C . LEU A 1 140 ? 1.735 0.274 10.595 1.00 95.69 140 LEU A C 1
ATOM 1089 O O . LEU A 1 140 ? 2.810 0.772 10.264 1.00 95.69 140 LEU A O 1
ATOM 1093 N N . ARG A 1 141 ? 1.432 -0.998 10.316 1.00 94.88 141 ARG A N 1
ATOM 1094 C CA . ARG A 1 141 ? 2.343 -1.884 9.586 1.00 94.88 141 ARG A CA 1
ATOM 1095 C C . ARG A 1 141 ? 2.478 -1.496 8.109 1.00 94.88 141 ARG A C 1
ATOM 1097 O O . ARG A 1 141 ? 3.579 -1.574 7.573 1.00 94.88 141 ARG A O 1
ATOM 1104 N N . CYS A 1 142 ? 1.408 -1.035 7.459 1.00 95.75 142 CYS A N 1
ATOM 1105 C CA . CYS A 1 142 ? 1.437 -0.488 6.102 1.00 95.75 142 CYS A CA 1
ATOM 1106 C C . CYS A 1 142 ? 2.361 0.725 6.019 1.00 95.75 142 CYS A C 1
ATOM 1108 O O . CYS A 1 142 ? 3.103 0.845 5.051 1.00 95.75 142 CYS A O 1
ATOM 1110 N N . TYR A 1 143 ? 2.368 1.603 7.025 1.00 97.31 143 TYR A N 1
ATOM 1111 C CA . TYR A 1 143 ? 3.306 2.726 7.084 1.00 97.31 143 TYR A CA 1
ATOM 1112 C C . TYR A 1 143 ? 4.773 2.260 7.103 1.00 97.31 143 TYR A C 1
ATOM 1114 O O . TYR A 1 143 ? 5.594 2.778 6.346 1.00 97.31 143 TYR A O 1
ATOM 1122 N N . GLU A 1 144 ? 5.106 1.252 7.914 1.00 96.00 144 GLU A N 1
ATOM 1123 C CA . GLU A 1 144 ? 6.462 0.686 7.964 1.00 96.00 144 GLU A CA 1
ATOM 1124 C C . GLU A 1 144 ? 6.853 0.048 6.622 1.00 96.00 144 GLU A C 1
ATOM 1126 O O . GLU A 1 144 ? 7.872 0.409 6.035 1.00 96.00 144 GLU A O 1
ATOM 1131 N N . LEU A 1 145 ? 6.002 -0.838 6.092 1.00 96.31 145 LEU A N 1
ATOM 1132 C CA . LEU A 1 145 ? 6.251 -1.552 4.836 1.00 96.31 145 LEU A CA 1
ATOM 1133 C C . LEU A 1 145 ? 6.318 -0.609 3.625 1.00 96.31 145 LEU A C 1
ATOM 1135 O O . LEU A 1 145 ? 7.160 -0.789 2.748 1.00 96.31 145 LEU A O 1
ATOM 1139 N N . SER A 1 146 ? 5.458 0.412 3.573 1.00 96.44 146 SER A N 1
ATOM 1140 C CA . SER A 1 146 ? 5.483 1.423 2.508 1.00 96.44 146 SER A CA 1
ATOM 1141 C C . SER A 1 146 ? 6.735 2.289 2.574 1.00 96.44 146 SER A C 1
ATOM 1143 O O . SER A 1 146 ? 7.299 2.616 1.531 1.00 96.44 146 SER A O 1
ATOM 1145 N N . SER A 1 147 ? 7.222 2.602 3.777 1.00 96.75 147 SER A N 1
ATOM 1146 C CA . SER A 1 147 ? 8.476 3.335 3.966 1.00 96.75 147 SER A CA 1
ATOM 1147 C C . SER A 1 147 ? 9.691 2.513 3.525 1.00 96.75 147 SER A C 1
ATOM 1149 O O . SER A 1 147 ? 10.559 3.037 2.825 1.00 96.75 147 SER A O 1
ATOM 1151 N N . GLU A 1 148 ? 9.738 1.221 3.866 1.00 96.19 148 GLU A N 1
ATOM 1152 C CA . GLU A 1 148 ? 10.784 0.295 3.405 1.00 96.19 148 GLU A CA 1
ATOM 1153 C C . GLU A 1 148 ? 10.780 0.164 1.872 1.00 96.19 148 GLU A C 1
ATOM 1155 O O . GLU A 1 148 ? 11.819 0.336 1.226 1.00 96.19 148 GLU A O 1
ATOM 1160 N N . LEU A 1 149 ? 9.602 -0.061 1.277 1.00 96.06 149 LEU A N 1
ATOM 1161 C CA . LEU A 1 149 ? 9.423 -0.140 -0.174 1.00 96.06 149 LEU A CA 1
ATOM 1162 C C . LEU A 1 149 ? 9.831 1.166 -0.866 1.00 96.06 149 LEU A C 1
ATOM 1164 O O . LEU A 1 149 ? 10.519 1.131 -1.887 1.00 96.06 149 LEU A O 1
ATOM 1168 N N . SER A 1 150 ? 9.440 2.311 -0.304 1.00 96.44 150 SER A N 1
ATOM 1169 C CA . SER A 1 150 ? 9.814 3.641 -0.786 1.00 96.44 150 SER A CA 1
ATOM 1170 C C . SER A 1 150 ? 11.330 3.817 -0.813 1.00 96.44 150 SER A C 1
ATOM 1172 O O . SER A 1 150 ? 11.874 4.161 -1.861 1.00 96.44 150 SER A O 1
ATOM 1174 N N . SER A 1 151 ? 12.021 3.553 0.305 1.00 96.19 151 SER A N 1
ATOM 1175 C CA . SER A 1 151 ? 13.485 3.685 0.384 1.00 96.19 151 SER A CA 1
ATOM 1176 C C . SER A 1 151 ? 14.159 2.813 -0.668 1.00 96.19 151 SER A C 1
ATOM 1178 O O . SER A 1 151 ? 14.939 3.308 -1.478 1.00 96.19 151 SER A O 1
ATOM 1180 N N . SER A 1 152 ? 13.777 1.534 -0.734 1.00 95.38 152 SER A N 1
ATOM 1181 C CA . SER A 1 152 ? 14.365 0.595 -1.688 1.00 95.38 152 SER A CA 1
ATOM 1182 C C . SER A 1 152 ? 14.101 0.985 -3.146 1.00 95.38 152 SER A C 1
ATOM 1184 O O . SER A 1 152 ? 14.978 0.805 -3.992 1.00 95.38 152 SER A O 1
ATOM 1186 N N . THR A 1 153 ? 12.919 1.526 -3.452 1.00 95.19 153 THR A N 1
ATOM 1187 C CA . THR A 1 153 ? 12.561 1.956 -4.811 1.00 95.19 153 THR A CA 1
ATOM 1188 C C . THR A 1 153 ? 13.318 3.220 -5.210 1.00 95.19 153 THR A C 1
ATOM 1190 O O . THR A 1 153 ? 13.848 3.283 -6.317 1.00 95.19 153 THR A O 1
ATOM 1193 N N . LEU A 1 154 ? 13.405 4.214 -4.321 1.00 95.69 154 LEU A N 1
ATOM 1194 C CA . LEU A 1 154 ? 14.124 5.466 -4.577 1.00 95.69 154 LEU A CA 1
ATOM 1195 C C . LEU A 1 154 ? 15.633 5.240 -4.723 1.00 95.69 154 LEU A C 1
ATOM 1197 O O . LEU A 1 154 ? 16.243 5.832 -5.605 1.00 95.69 154 LEU A O 1
ATOM 1201 N N . GLU A 1 155 ? 16.223 4.346 -3.925 1.00 95.12 155 GLU A N 1
ATOM 1202 C CA . GLU A 1 155 ? 17.635 3.952 -4.049 1.00 95.12 155 GLU A CA 1
ATOM 1203 C C . GLU A 1 155 ? 17.949 3.255 -5.381 1.00 95.12 155 GLU A C 1
ATOM 1205 O O . GLU A 1 155 ? 19.076 3.327 -5.870 1.00 95.12 155 GLU A O 1
ATOM 1210 N N . ALA A 1 156 ? 16.966 2.565 -5.964 1.00 93.69 156 ALA A N 1
ATOM 1211 C CA . ALA A 1 156 ? 17.109 1.892 -7.249 1.00 93.69 156 ALA A CA 1
ATOM 1212 C C . ALA A 1 156 ? 16.870 2.823 -8.451 1.00 93.69 156 ALA A C 1
ATOM 1214 O O . ALA A 1 156 ? 17.224 2.459 -9.571 1.00 93.69 156 ALA A O 1
ATOM 1215 N N . LEU A 1 157 ? 16.267 3.997 -8.243 1.00 93.94 157 LEU A N 1
ATOM 1216 C CA . LEU A 1 157 ? 15.981 4.955 -9.306 1.00 93.94 157 LEU A CA 1
ATOM 1217 C C . LEU A 1 157 ? 17.183 5.871 -9.579 1.00 93.94 157 LEU A C 1
ATOM 1219 O O . LEU A 1 157 ? 17.831 6.351 -8.646 1.00 93.94 157 LEU A O 1
ATOM 1223 N N . PRO A 1 158 ? 17.443 6.218 -10.851 1.00 92.75 158 PRO A N 1
ATOM 1224 C CA . PRO A 1 158 ? 18.361 7.300 -11.178 1.00 92.75 158 PRO A CA 1
ATOM 1225 C C . PRO A 1 158 ? 17.942 8.630 -10.526 1.00 92.75 158 PRO A C 1
ATOM 12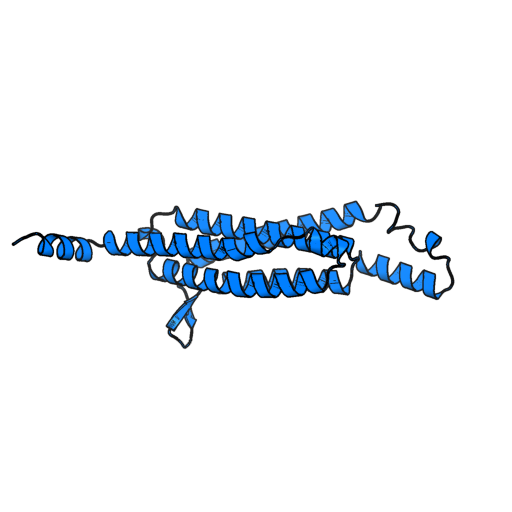27 O O . PRO A 1 158 ? 16.738 8.906 -10.449 1.00 92.75 158 PRO A O 1
ATOM 1230 N N . PRO A 1 159 ? 18.891 9.504 -10.128 1.00 92.88 159 PRO A N 1
ATOM 1231 C CA . PRO A 1 159 ? 18.589 10.738 -9.393 1.00 92.88 159 PRO A CA 1
ATOM 1232 C C . PRO A 1 159 ? 17.541 11.634 -10.065 1.00 92.88 159 PRO A C 1
ATOM 1234 O O . PRO A 1 159 ? 16.643 12.146 -9.406 1.00 92.88 159 PRO A O 1
ATOM 1237 N N . ASN A 1 160 ? 17.593 11.752 -11.396 1.00 93.50 160 ASN A N 1
ATOM 1238 C CA . ASN A 1 160 ? 16.645 12.549 -12.176 1.00 93.50 160 ASN A CA 1
ATOM 1239 C C . ASN A 1 160 ? 15.196 12.050 -12.065 1.00 93.50 160 ASN A C 1
ATOM 1241 O O . ASN A 1 160 ? 14.277 12.853 -12.204 1.00 93.50 160 ASN A O 1
ATOM 1245 N N . TYR A 1 161 ? 14.981 10.750 -11.852 1.00 93.69 161 TYR A N 1
ATOM 1246 C CA . TYR A 1 161 ? 13.652 10.186 -11.616 1.00 93.69 161 TYR A CA 1
ATOM 1247 C C . TYR A 1 161 ? 13.301 10.171 -10.133 1.00 93.69 161 TYR A C 1
ATOM 1249 O O . TYR A 1 161 ? 12.166 10.488 -9.792 1.00 93.69 161 TYR A O 1
ATOM 1257 N N . ALA A 1 162 ? 14.256 9.857 -9.256 1.00 93.50 162 ALA A N 1
ATOM 1258 C CA . ALA A 1 162 ? 14.038 9.828 -7.812 1.00 93.50 162 ALA A CA 1
ATOM 1259 C C . ALA A 1 162 ? 13.526 11.179 -7.276 1.00 93.50 162 ALA A C 1
ATOM 1261 O O . ALA A 1 162 ? 12.589 11.200 -6.487 1.00 93.50 162 ALA A O 1
ATOM 1262 N N . GLU A 1 163 ? 14.054 12.305 -7.769 1.00 92.69 163 GLU A N 1
ATOM 1263 C CA . GLU A 1 163 ? 13.597 13.655 -7.393 1.00 92.69 163 GLU A CA 1
ATOM 1264 C C . GLU A 1 163 ? 12.149 13.970 -7.818 1.00 92.69 163 GLU A C 1
ATOM 1266 O O . GLU A 1 163 ? 11.525 14.874 -7.264 1.00 92.69 163 GLU A O 1
ATOM 1271 N N . GLN A 1 164 ? 11.601 13.242 -8.795 1.00 93.06 164 GLN A N 1
ATOM 1272 C CA . GLN A 1 164 ? 10.232 13.430 -9.293 1.00 93.06 164 GLN A CA 1
ATOM 1273 C C . GLN A 1 164 ? 9.207 12.536 -8.583 1.00 93.06 164 GLN A C 1
ATOM 1275 O O . GLN A 1 164 ? 8.003 12.739 -8.744 1.00 93.06 164 GLN A O 1
ATOM 1280 N N . VAL A 1 165 ? 9.657 11.536 -7.822 1.00 94.06 165 VAL A N 1
ATOM 1281 C CA . VAL A 1 165 ? 8.787 10.566 -7.153 1.00 94.06 165 VAL A CA 1
ATOM 1282 C C . VAL A 1 165 ? 8.674 10.912 -5.673 1.00 94.06 165 VAL A C 1
ATOM 1284 O O . VAL A 1 165 ? 9.663 10.911 -4.949 1.00 94.06 165 VAL A O 1
ATOM 1287 N N . ASN A 1 166 ? 7.447 11.148 -5.204 1.00 93.31 166 ASN A N 1
ATOM 1288 C CA . ASN A 1 166 ? 7.173 11.413 -3.795 1.00 93.31 166 ASN A CA 1
ATOM 1289 C C . ASN A 1 166 ? 6.293 10.314 -3.184 1.00 93.31 166 ASN A C 1
ATOM 1291 O O . ASN A 1 166 ? 5.079 10.282 -3.388 1.00 93.31 166 ASN A O 1
ATOM 1295 N N . PHE A 1 167 ? 6.913 9.435 -2.401 1.00 94.88 167 PHE A N 1
ATOM 1296 C CA . PHE A 1 167 ? 6.216 8.426 -1.603 1.00 94.88 167 PHE A CA 1
ATOM 1297 C C . PHE A 1 167 ? 5.754 8.946 -0.238 1.00 94.88 167 PHE A C 1
ATOM 1299 O O . PHE A 1 167 ? 4.849 8.360 0.349 1.00 94.88 167 PHE A O 1
ATOM 1306 N N . GLU A 1 168 ? 6.351 10.024 0.279 1.00 94.62 168 GLU A N 1
ATOM 1307 C CA . GLU A 1 168 ? 6.232 10.435 1.683 1.00 94.62 168 GLU A CA 1
ATOM 1308 C C . GLU A 1 168 ? 4.776 10.675 2.097 1.00 94.62 168 GLU A C 1
ATOM 1310 O O . GLU A 1 168 ? 4.318 10.137 3.109 1.00 94.62 168 GLU A O 1
ATOM 1315 N N . ASP A 1 169 ? 4.031 11.427 1.286 1.00 94.12 169 ASP A N 1
ATOM 1316 C CA . ASP A 1 169 ? 2.621 11.726 1.554 1.00 94.12 169 ASP A CA 1
ATOM 1317 C C . ASP A 1 169 ? 1.756 10.465 1.499 1.00 94.12 169 ASP A C 1
ATOM 1319 O O . ASP A 1 169 ? 0.838 10.290 2.301 1.00 94.12 169 ASP A O 1
ATOM 1323 N N . THR A 1 170 ? 2.091 9.544 0.594 1.00 95.19 170 THR A N 1
ATOM 1324 C CA . THR A 1 170 ? 1.368 8.279 0.453 1.00 95.19 170 THR A CA 1
ATOM 1325 C C . THR A 1 170 ? 1.639 7.365 1.641 1.00 95.19 170 THR A C 1
ATOM 1327 O O . THR A 1 170 ? 0.694 6.817 2.198 1.00 95.19 170 THR A O 1
ATOM 1330 N N . CYS A 1 171 ? 2.887 7.246 2.102 1.00 97.12 171 CYS A N 1
ATOM 1331 C CA . CYS A 1 171 ? 3.213 6.481 3.306 1.00 97.12 171 CYS A CA 1
ATOM 1332 C C . CYS A 1 171 ? 2.456 7.043 4.517 1.00 97.12 171 CYS A C 1
ATOM 1334 O O . CYS A 1 171 ? 1.742 6.307 5.198 1.00 97.12 171 CYS A O 1
ATOM 1336 N N . LYS A 1 172 ? 2.528 8.363 4.746 1.00 97.19 172 LYS A N 1
ATOM 1337 C CA . LYS A 1 172 ? 1.800 9.039 5.837 1.00 97.19 172 LYS A CA 1
ATOM 1338 C C . LYS A 1 172 ? 0.286 8.857 5.747 1.00 97.19 172 LYS A C 1
ATOM 1340 O O . LYS A 1 172 ? -0.369 8.800 6.784 1.00 97.19 172 LYS A O 1
ATOM 1345 N N . GLY A 1 173 ? -0.263 8.713 4.542 1.00 97.19 173 GLY A N 1
ATOM 1346 C CA . GLY A 1 173 ? -1.682 8.447 4.320 1.00 97.19 173 GLY A CA 1
ATOM 1347 C C . GLY A 1 173 ? -2.214 7.238 5.098 1.00 97.19 173 GLY A C 1
ATOM 1348 O O . GLY A 1 173 ? -3.337 7.304 5.595 1.00 97.19 173 GLY A O 1
ATOM 1349 N N . PHE A 1 174 ? -1.402 6.194 5.305 1.00 97.19 174 PHE A N 1
ATOM 1350 C CA . PHE A 1 174 ? -1.765 5.039 6.140 1.00 97.19 174 PHE A CA 1
ATOM 1351 C C . PHE A 1 174 ? -1.934 5.397 7.624 1.00 97.19 174 PHE A C 1
ATOM 1353 O O . PHE A 1 174 ? -2.815 4.867 8.299 1.00 97.19 174 PHE A O 1
ATOM 1360 N N . LEU A 1 175 ? -1.147 6.341 8.148 1.00 97.62 175 LEU A N 1
ATOM 1361 C CA . LEU A 1 175 ? -1.309 6.813 9.527 1.00 97.62 175 LEU A CA 1
ATOM 1362 C C . LEU A 1 175 ? -2.620 7.586 9.708 1.00 97.62 175 LEU A C 1
ATOM 1364 O O . LEU A 1 175 ? -3.249 7.482 10.761 1.00 97.62 175 LEU A O 1
ATOM 1368 N N . GLU A 1 176 ? -3.062 8.324 8.687 1.00 97.38 176 GLU A N 1
ATOM 1369 C CA . GLU A 1 176 ? -4.365 8.995 8.729 1.00 97.38 176 GLU A CA 1
ATOM 1370 C C . GLU A 1 176 ? -5.519 7.982 8.697 1.00 97.38 176 GLU A C 1
ATOM 1372 O O . GLU A 1 176 ? -6.445 8.120 9.491 1.00 97.38 176 GLU A O 1
ATOM 1377 N N . VAL A 1 177 ? -5.433 6.909 7.895 1.00 96.06 177 VAL A N 1
ATOM 1378 C CA . VAL A 1 177 ? -6.425 5.810 7.939 1.00 96.06 177 VAL A CA 1
ATOM 1379 C C . VAL A 1 177 ? -6.475 5.173 9.333 1.00 96.06 177 VAL A C 1
ATOM 1381 O O . VAL A 1 177 ? -7.555 4.999 9.899 1.00 96.06 177 VAL A O 1
ATOM 1384 N N . ALA A 1 178 ? -5.317 4.886 9.941 1.00 96.69 178 ALA A N 1
ATOM 1385 C CA . ALA A 1 178 ? -5.260 4.349 11.303 1.00 96.69 178 ALA A CA 1
ATOM 1386 C C . ALA A 1 178 ? -5.928 5.288 12.321 1.00 96.69 178 ALA A C 1
ATOM 1388 O O . ALA A 1 178 ? -6.663 4.846 13.202 1.00 96.69 178 ALA A O 1
ATOM 1389 N N . LYS A 1 179 ? -5.695 6.596 12.202 1.00 96.44 179 LYS A N 1
ATOM 1390 C CA . LYS A 1 179 ? -6.291 7.612 13.073 1.00 96.44 179 LYS A CA 1
ATOM 1391 C C . LYS A 1 179 ? -7.809 7.701 12.907 1.00 96.44 179 LYS A C 1
ATOM 1393 O O . LYS A 1 179 ? -8.511 7.808 13.910 1.00 96.44 179 LYS A O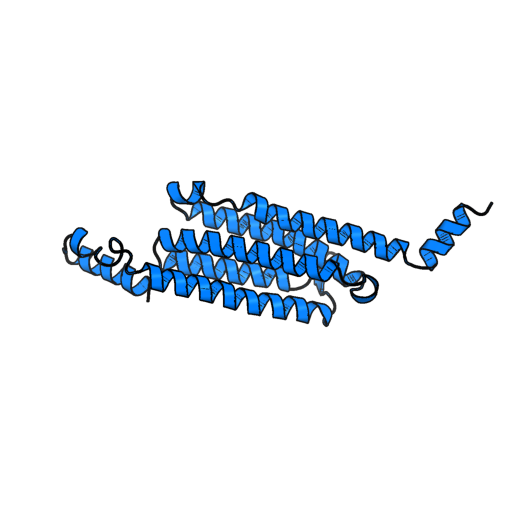 1
ATOM 1398 N N . GLU A 1 180 ? -8.320 7.632 11.681 1.00 94.31 180 GLU A N 1
ATOM 1399 C CA . GLU A 1 180 ? -9.762 7.561 11.408 1.00 94.31 180 GLU A CA 1
ATOM 1400 C C . GLU A 1 180 ? -10.380 6.302 12.048 1.00 94.31 180 GLU A C 1
ATOM 1402 O O . GLU A 1 180 ? -11.391 6.395 12.747 1.00 94.31 180 GLU A O 1
ATOM 1407 N N . ALA A 1 181 ? -9.717 5.147 11.932 1.00 93.44 181 ALA A N 1
ATOM 1408 C CA . ALA A 1 181 ? -10.148 3.904 12.574 1.00 93.44 181 ALA A CA 1
ATOM 1409 C C . ALA A 1 181 ? -10.132 3.980 14.116 1.00 93.44 181 ALA A C 1
ATOM 1411 O O . ALA A 1 181 ? -11.024 3.440 14.776 1.00 93.44 181 ALA A O 1
ATOM 1412 N N . VAL A 1 182 ? -9.166 4.692 14.716 1.00 95.06 182 VAL A N 1
ATOM 1413 C CA . VAL A 1 182 ? -9.151 4.977 16.165 1.00 95.06 182 VAL A CA 1
ATOM 1414 C C . VAL A 1 182 ? -10.369 5.803 16.571 1.00 95.06 182 VAL A C 1
ATOM 1416 O O . VAL A 1 182 ? -11.009 5.488 17.573 1.00 95.06 182 VAL A O 1
ATOM 1419 N N . LEU A 1 183 ? -10.713 6.845 15.810 1.00 92.38 183 LEU A N 1
ATOM 1420 C CA . LEU A 1 183 ? -11.895 7.660 16.103 1.00 92.38 183 LEU A CA 1
ATOM 1421 C C . LEU A 1 183 ? -13.174 6.824 16.040 1.00 92.38 183 LEU A C 1
ATOM 1423 O O . LEU A 1 183 ? -14.012 6.947 16.934 1.00 92.38 183 LEU A O 1
ATOM 1427 N N . GLN A 1 184 ? -13.286 5.922 15.060 1.00 90.25 184 GLN A N 1
ATOM 1428 C CA . GLN A 1 184 ? -14.429 5.014 15.007 1.00 90.25 184 GLN A CA 1
ATOM 1429 C C . GLN A 1 184 ? -14.473 4.032 16.175 1.00 90.25 184 GLN A C 1
ATOM 1431 O O . GLN A 1 184 ? -15.522 3.814 16.772 1.00 90.25 184 GLN A O 1
ATOM 1436 N N . THR A 1 185 ? -13.318 3.497 16.567 1.00 91.19 185 THR A N 1
ATOM 1437 C CA . THR A 1 185 ? -13.193 2.628 17.745 1.00 91.19 185 THR A CA 1
ATOM 1438 C C . THR A 1 185 ? -13.722 3.315 19.004 1.00 91.19 185 THR A C 1
ATOM 1440 O O . THR A 1 185 ? -14.439 2.708 19.798 1.00 91.19 185 THR A O 1
ATOM 1443 N N . VAL A 1 186 ? -13.408 4.602 19.181 1.00 90.44 186 VAL A N 1
ATOM 1444 C CA . VAL A 1 186 ? -13.946 5.404 20.285 1.00 90.44 186 VAL A CA 1
ATOM 1445 C C . VAL A 1 186 ? -15.465 5.549 20.159 1.00 90.44 186 VAL A C 1
ATOM 1447 O O . VAL A 1 186 ? -16.151 5.338 21.155 1.00 90.44 186 VAL A O 1
ATOM 1450 N N . SER A 1 187 ? -16.002 5.844 18.969 1.00 87.94 187 SER A N 1
ATOM 1451 C CA . SER A 1 187 ? -17.459 5.945 18.764 1.00 87.94 187 SER A CA 1
ATOM 1452 C C . SER A 1 187 ? -18.179 4.667 19.193 1.00 87.94 187 SER A C 1
ATOM 1454 O O . SER A 1 187 ? -19.081 4.739 20.021 1.00 87.94 187 SER A O 1
ATOM 1456 N N . VAL A 1 188 ? -17.697 3.495 18.757 1.00 87.94 188 VAL A N 1
ATOM 1457 C CA . VAL A 1 188 ? -18.252 2.182 19.148 1.00 87.94 188 VAL A CA 1
ATOM 1458 C C . VAL A 1 188 ? -18.318 2.021 20.661 1.00 87.94 188 VAL A C 1
ATOM 1460 O O . VAL A 1 188 ? -19.339 1.608 21.203 1.00 87.94 188 VAL A O 1
ATOM 1463 N N . ILE A 1 189 ? -17.230 2.351 21.360 1.00 88.56 189 ILE A N 1
ATOM 1464 C CA . ILE A 1 189 ? -17.151 2.189 22.816 1.00 88.56 189 ILE A CA 1
ATOM 1465 C C . ILE A 1 189 ? -18.141 3.121 23.526 1.00 88.56 189 ILE A C 1
ATOM 1467 O O . ILE A 1 189 ? -18.767 2.717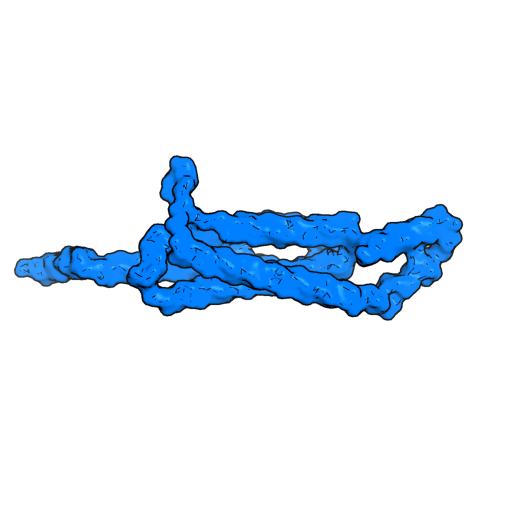 24.501 1.00 88.56 189 ILE A O 1
ATOM 1471 N N . PHE A 1 190 ? -18.293 4.365 23.066 1.00 88.25 190 PHE A N 1
ATOM 1472 C CA . PHE A 1 190 ? -19.209 5.335 23.680 1.00 88.25 190 PHE A CA 1
ATOM 1473 C C . PHE A 1 190 ? -20.676 5.147 23.262 1.00 88.25 190 PHE A C 1
ATOM 1475 O O . PHE A 1 190 ? -21.578 5.658 23.932 1.00 88.25 190 PHE A O 1
ATOM 1482 N N . GLU A 1 191 ? -20.930 4.418 22.181 1.00 86.88 191 GLU A N 1
ATOM 1483 C CA . GLU A 1 191 ? -22.264 3.989 21.757 1.00 86.88 191 GLU A CA 1
ATOM 1484 C C . GLU A 1 191 ? -22.753 2.744 22.509 1.00 86.88 191 GLU A C 1
ATOM 1486 O O . GLU A 1 191 ? -23.955 2.476 22.509 1.00 86.88 191 GLU A O 1
ATOM 1491 N N . ASP A 1 192 ? -21.864 2.023 23.206 1.00 86.88 192 ASP A N 1
ATOM 1492 C CA . ASP A 1 192 ? -22.250 0.889 24.044 1.00 86.88 192 ASP A CA 1
ATOM 1493 C C . ASP A 1 192 ? -23.242 1.329 25.145 1.00 86.88 192 ASP A C 1
ATOM 1495 O O . ASP A 1 192 ? -22.926 2.209 25.958 1.00 86.88 192 ASP A O 1
ATOM 1499 N N . PRO A 1 193 ? -24.434 0.703 25.232 1.00 87.94 193 PRO A N 1
ATOM 1500 C CA . PRO A 1 193 ? -25.438 1.066 26.229 1.00 87.94 193 PRO A CA 1
ATOM 1501 C C . PRO A 1 193 ? -24.931 0.963 27.672 1.00 87.94 193 PRO A C 1
ATOM 1503 O O . PRO A 1 193 ? -25.301 1.776 28.517 1.00 87.94 193 PRO A O 1
ATOM 1506 N N . GLY A 1 194 ? -24.055 -0.003 27.965 1.00 89.31 194 GLY A N 1
ATOM 1507 C CA . GLY A 1 194 ? -23.462 -0.168 29.290 1.00 89.31 194 GLY A CA 1
ATOM 1508 C C . GLY A 1 194 ? -22.536 0.990 29.657 1.00 89.31 194 GLY A C 1
ATOM 1509 O O . GLY A 1 194 ? -22.590 1.492 30.784 1.00 89.31 194 GLY A O 1
ATOM 1510 N N . VAL A 1 195 ? -21.723 1.460 28.707 1.00 89.19 195 VAL A N 1
ATOM 1511 C CA . VAL A 1 195 ? -20.883 2.655 28.875 1.00 89.19 195 VAL A CA 1
ATOM 1512 C C . VAL A 1 195 ? -21.745 3.903 29.057 1.00 89.19 195 VAL A C 1
ATOM 1514 O O . VAL A 1 195 ? -21.496 4.680 29.983 1.00 89.19 195 VAL A O 1
ATOM 1517 N N . GLN A 1 196 ? -22.792 4.081 28.251 1.00 90.69 196 GLN A N 1
ATOM 1518 C CA . GLN A 1 196 ? -23.711 5.217 28.382 1.00 90.69 196 GLN A CA 1
ATOM 1519 C C . GLN A 1 196 ? -24.422 5.240 29.739 1.00 90.69 196 GLN A C 1
ATOM 1521 O O . GLN A 1 196 ? -24.478 6.289 30.383 1.00 90.69 196 GLN A O 1
ATOM 1526 N N . ASP A 1 197 ? -24.893 4.089 30.220 1.00 92.19 197 ASP A N 1
ATOM 1527 C CA . ASP A 1 197 ? -25.523 3.953 31.535 1.00 92.19 197 ASP A CA 1
ATOM 1528 C C . ASP A 1 197 ? -24.559 4.295 32.675 1.00 92.19 197 ASP A C 1
ATOM 1530 O O . ASP A 1 197 ? -24.937 4.948 33.654 1.00 92.19 197 ASP A O 1
ATOM 1534 N N . LEU A 1 198 ? -23.301 3.854 32.577 1.00 91.75 198 LEU A N 1
ATOM 1535 C CA . LEU A 1 198 ? -22.264 4.190 33.552 1.00 91.75 198 LEU A CA 1
ATOM 1536 C C . LEU A 1 198 ? -21.969 5.691 33.550 1.00 91.75 198 LEU A C 1
ATOM 1538 O O . LEU A 1 198 ? -21.908 6.293 34.622 1.00 91.75 198 LEU A O 1
ATOM 1542 N N . LEU A 1 199 ? -21.846 6.306 32.373 1.00 89.56 199 LEU A N 1
ATOM 1543 C CA . LEU A 1 199 ? -21.654 7.750 32.244 1.00 89.56 199 LEU A CA 1
ATOM 1544 C C . LEU A 1 199 ? -22.849 8.521 32.812 1.00 89.56 199 LEU A C 1
ATOM 1546 O O . LEU A 1 199 ? -22.655 9.461 33.578 1.00 89.56 199 LEU A O 1
ATOM 1550 N N . ALA A 1 200 ? -24.082 8.097 32.529 1.00 90.12 200 ALA A N 1
ATOM 1551 C CA . ALA A 1 200 ? -25.287 8.719 33.071 1.00 90.12 200 ALA A CA 1
ATOM 1552 C C . ALA A 1 200 ? -25.317 8.676 34.610 1.00 90.12 200 ALA A C 1
ATOM 1554 O O . ALA A 1 200 ? -25.677 9.667 35.250 1.00 90.12 200 ALA A O 1
ATOM 1555 N N . LYS A 1 201 ? -24.869 7.568 35.216 1.00 91.12 201 LYS A N 1
ATOM 1556 C CA . LYS A 1 201 ? -24.755 7.422 36.678 1.00 91.12 201 LYS A CA 1
ATOM 1557 C C . LYS A 1 201 ? -23.728 8.362 37.306 1.00 91.12 201 LYS A C 1
ATOM 1559 O O . LYS A 1 201 ? -23.922 8.756 38.448 1.00 91.12 201 LYS A O 1
ATOM 1564 N N . VAL A 1 202 ? -22.679 8.772 36.588 1.00 89.19 202 VAL A N 1
ATOM 1565 C CA . VAL A 1 202 ? -21.732 9.795 37.086 1.00 89.19 202 VAL A CA 1
ATOM 1566 C C . VAL A 1 202 ? -22.436 11.140 37.305 1.00 89.19 202 VAL A C 1
ATOM 1568 O O . VAL A 1 202 ? -22.081 11.885 38.218 1.00 89.19 202 VAL A O 1
ATOM 1571 N N . TYR A 1 203 ? -23.451 11.445 36.494 1.00 82.06 203 TYR A N 1
ATOM 1572 C CA . TYR A 1 203 ? -24.201 12.701 36.565 1.00 82.06 203 TYR A CA 1
ATOM 1573 C C . TYR A 1 203 ? -25.453 12.634 37.451 1.00 82.06 203 TYR A C 1
ATOM 1575 O O . TYR A 1 203 ? -26.006 13.680 37.797 1.00 82.06 203 TYR A O 1
ATOM 1583 N N . GLN A 1 204 ? -25.893 11.441 37.851 1.00 74.44 204 GLN A N 1
ATOM 1584 C CA . GLN A 1 204 ? -26.972 11.265 38.820 1.00 74.44 204 GLN A CA 1
ATOM 1585 C C . GLN A 1 204 ? -26.382 11.221 40.237 1.00 74.44 204 GLN A C 1
ATOM 1587 O O . GLN A 1 204 ? -25.841 10.206 40.666 1.00 74.44 204 GLN A O 1
ATOM 1592 N N . LYS A 1 205 ? -26.456 12.360 40.936 1.00 58.34 205 LYS A N 1
ATOM 1593 C CA . LYS A 1 205 ? -26.155 12.471 42.372 1.00 58.34 205 LYS A CA 1
ATOM 1594 C C . LYS A 1 205 ? -27.224 11.808 43.232 1.00 58.34 205 LYS A C 1
ATOM 1596 O O . LYS A 1 205 ? -28.419 12.011 42.922 1.00 58.34 205 LYS A O 1
#

Sequence (205 aa):
VTGWVVQYQDNLIGLGVDESLAQVCSESGALDPLMNMYVERMQATTKKWYTNILEADKTQPPKSTEDGKLYTPAAVDLFRILTEQVQIVRDNSTDVMLYRIALAVIQVMLDFQAAERQSLEEPASDVGLETLCALINNNLRCYELSSELSSSTLEALPPNYAEQVNFEDTCKGFLEVAKEAVLQTVSVIFEDPGVQDLLAKVYQK

pLDDT: mean 88.18, std 8.51, range [57.31, 97.62]

InterPro domains:
  IPR010326 Exocyst complex component EXOC3/Sec6 [PF06046] (2-205)
  IPR010326 Exocyst complex component EXOC3/Sec6 [PTHR21292] (1-205)

Foldseek 3Di:
DQLVLVVQLVVCVVVVNDNVVSCVCVVPCVCVVVLVVVLVVLLVVLVVVLVVQVVVLLVDFFDADPVGQTADCSLVVSLVSLLVVLVCCLVRHDLVSLLSSLVSNLVSLVVSLVVLVVVLVPQLVSRDLSNLRHLLVSLVVNLVSLVVSLVVSLVSHDPVSSVVHDSPVSSCSSNVSSVSSVVSSVVVQCPPPVNVVVVVVVVVD

Secondary structure (DSSP, 8-state):
-HHHHHHHHHHHHHTT--HHHH-TTTSSSTTHHHHHHHHHHHHHHHHHHHHHHHHHHTTSPPEE-TT--EE-THHHHHHHHHHHHHHHHHHHS-HHHHHHHHHHHHHHHHHHHHHHHHHHTS-HHHH-HHHHHHHHHHHHHHHHHHHHHHHHHHHHS-HHHHTT---HHHHHHHHHHHHHHHHHHHHHHHH-HHHHHHHHHHH--

Organism: Aegilops tauschii subsp. strangulata (NCBI:txid200361)